Protein AF-A0A3D3TJT8-F1 (afdb_monomer)

pLDDT: mean 78.74, std 17.16, range [27.23, 95.69]

Mean predicted aligned error: 14.56 Å

Sequence (313 aa):
MRSRIELPELKCRKRLSIVIVLLVLSTTCLGVIEIDFFGVSTCQECLEAEMMIDSLRYEVKEAVLVNKFMLSEAKNQELKLKYAKVYGLSESEFDLYPMIFIGKDAFTPSNTTPDSLLESMINYSQEERDKKLEEIEALDEDVSQRITERYDQFSIFVVLGAGLIDGINPCAFVVLIFLVSYLYYVGRGRNEILIAGIFFAIGIFAAYLAMGTGLLGAVGYVESVSRVFQLVFYPAMAVFTGVLAILSVVDFYRMRYKNKKAILELSPGLKKKTHEIIRKNARAKTIWIASLVAGILVSFVEFMCTGQVYLPT

Structure (mmCIF, N/CA/C/O backbone):
data_AF-A0A3D3TJT8-F1
#
_entry.id   AF-A0A3D3TJT8-F1
#
loop_
_atom_site.group_PDB
_atom_site.id
_atom_site.type_symbol
_atom_site.label_atom_id
_atom_site.label_alt_id
_atom_site.label_comp_id
_atom_site.label_asym_id
_atom_site.label_entity_id
_atom_site.label_seq_id
_atom_site.pdbx_PDB_ins_code
_atom_site.Cartn_x
_atom_site.Cartn_y
_atom_site.Cartn_z
_atom_site.occupancy
_atom_site.B_iso_or_equiv
_atom_site.auth_seq_id
_atom_site.auth_comp_id
_atom_site.auth_asym_id
_atom_site.auth_atom_id
_atom_site.pdbx_PDB_model_num
ATOM 1 N N . MET A 1 1 ? -97.544 -7.155 13.558 1.00 40.88 1 MET A N 1
ATOM 2 C CA . MET A 1 1 ? -97.239 -8.212 14.550 1.00 40.88 1 MET A CA 1
ATOM 3 C C . MET A 1 1 ? -96.346 -7.574 15.603 1.00 40.88 1 MET A C 1
ATOM 5 O O . MET A 1 1 ? -95.200 -7.296 15.314 1.00 40.88 1 MET A O 1
ATOM 9 N N . ARG A 1 2 ? -96.881 -6.977 16.667 1.00 27.56 2 ARG A N 1
ATOM 10 C CA . ARG A 1 2 ? -97.478 -7.612 17.854 1.00 27.56 2 ARG A CA 1
ATOM 11 C C . ARG A 1 2 ? -96.502 -8.569 18.556 1.00 27.56 2 ARG A C 1
ATOM 13 O O . ARG A 1 2 ? -96.475 -9.753 18.255 1.00 27.56 2 ARG A O 1
ATOM 20 N N . SER A 1 3 ? -95.784 -7.966 19.508 1.00 28.50 3 SER A N 1
ATOM 21 C CA . SER A 1 3 ? -95.499 -8.437 20.872 1.00 28.50 3 SER A CA 1
ATOM 22 C C . SER A 1 3 ? -94.704 -9.728 21.064 1.00 28.50 3 SER A C 1
ATOM 24 O O . SER A 1 3 ? -95.198 -10.806 20.742 1.00 28.50 3 SER A O 1
ATOM 26 N N . ARG A 1 4 ? -93.594 -9.630 21.802 1.00 32.44 4 ARG A N 1
ATOM 27 C CA . ARG A 1 4 ? -93.449 -9.927 23.253 1.00 32.44 4 ARG A CA 1
ATOM 28 C C . ARG A 1 4 ? -91.945 -9.875 23.588 1.00 32.44 4 ARG A C 1
ATOM 30 O O . ARG A 1 4 ? -91.171 -10.230 22.712 1.00 32.44 4 ARG A O 1
ATOM 37 N N . ILE A 1 5 ? -91.402 -9.525 24.753 1.00 34.78 5 ILE A N 1
ATOM 38 C CA . ILE A 1 5 ? -91.790 -9.101 26.121 1.00 34.78 5 ILE A CA 1
ATOM 39 C C . ILE A 1 5 ? -90.399 -8.752 26.744 1.00 34.78 5 ILE A C 1
ATOM 41 O O . ILE A 1 5 ? -89.461 -9.507 26.504 1.00 34.78 5 ILE A O 1
ATOM 45 N N . GLU A 1 6 ? -90.092 -7.533 27.219 1.00 30.59 6 GLU A N 1
ATOM 46 C CA . GLU A 1 6 ? -90.269 -7.006 28.602 1.00 30.59 6 GLU A CA 1
ATOM 47 C C . GLU A 1 6 ? -89.666 -7.920 29.704 1.00 30.59 6 GLU A C 1
ATOM 49 O O . GLU A 1 6 ? -89.918 -9.112 29.686 1.00 30.59 6 GLU A O 1
ATOM 54 N N . LEU A 1 7 ? -88.869 -7.544 30.717 1.00 33.69 7 LEU A N 1
ATOM 55 C CA . LEU A 1 7 ? -88.638 -6.349 31.563 1.00 33.69 7 LEU A CA 1
ATOM 56 C C . LEU A 1 7 ? -87.440 -6.736 32.532 1.00 33.69 7 LEU A C 1
ATOM 58 O O . LEU A 1 7 ? -86.799 -7.754 32.278 1.00 33.69 7 LEU A O 1
ATOM 62 N N . PRO A 1 8 ? -87.142 -6.068 33.673 1.00 41.66 8 PRO A N 1
ATOM 63 C CA . PRO A 1 8 ? -86.210 -4.949 33.903 1.00 41.66 8 PRO A CA 1
ATOM 64 C C . PRO A 1 8 ? -85.106 -5.322 34.951 1.00 41.66 8 PRO A C 1
ATOM 66 O O . PRO A 1 8 ? -85.018 -6.458 35.395 1.00 41.66 8 PRO A O 1
ATOM 69 N N . GLU A 1 9 ? -84.133 -4.491 35.334 1.00 27.77 9 GLU A N 1
ATOM 70 C CA . GLU A 1 9 ? -84.247 -3.457 36.380 1.00 27.77 9 GLU A CA 1
ATOM 71 C C . GLU A 1 9 ? -82.938 -2.653 36.438 1.00 27.77 9 GLU A C 1
ATOM 73 O O . GLU A 1 9 ? -81.859 -3.181 36.720 1.00 27.77 9 GLU A O 1
ATOM 78 N N . LEU A 1 10 ? -83.057 -1.340 36.241 1.00 38.22 10 LEU A N 1
ATOM 79 C CA . LEU A 1 10 ? -82.108 -0.374 36.773 1.00 38.22 10 LEU A CA 1
ATOM 80 C C . LEU A 1 10 ? -82.193 -0.391 38.302 1.00 38.22 10 LEU A C 1
ATOM 82 O O . LEU A 1 10 ? -83.264 -0.162 38.860 1.00 38.22 10 LEU A O 1
ATOM 86 N N . LYS A 1 11 ? -81.048 -0.432 38.988 1.00 27.23 11 LYS A N 1
ATOM 87 C CA . LYS A 1 11 ? -80.949 0.224 40.296 1.00 27.23 11 LYS A CA 1
ATOM 88 C C . LYS A 1 11 ? -79.693 1.071 40.397 1.00 27.23 11 LYS A C 1
ATOM 90 O O . LYS A 1 11 ? -78.587 0.610 40.647 1.00 27.23 11 LYS A O 1
ATOM 95 N N . CYS A 1 12 ? -79.923 2.361 40.197 1.00 36.66 12 CYS A N 1
ATOM 96 C CA . CYS A 1 12 ? -79.030 3.454 40.521 1.00 36.66 12 CYS A CA 1
ATOM 97 C C . CYS A 1 12 ? -78.662 3.413 42.014 1.00 36.66 12 CYS A C 1
ATOM 99 O O . CYS A 1 12 ? -79.547 3.541 42.863 1.00 36.66 12 CYS A O 1
ATOM 101 N N . ARG A 1 13 ? -77.370 3.316 42.358 1.00 28.97 13 ARG A N 1
ATOM 102 C CA . ARG A 1 13 ? -76.867 3.933 43.594 1.00 28.97 13 ARG A CA 1
ATOM 103 C C . ARG A 1 13 ? -75.368 4.231 43.536 1.00 28.97 13 ARG A C 1
ATOM 105 O O . ARG A 1 13 ? -74.529 3.344 43.527 1.00 28.97 13 ARG A O 1
ATOM 112 N N . LYS A 1 14 ? -75.086 5.535 43.538 1.00 39.09 14 LYS A N 1
ATOM 113 C CA . LYS A 1 14 ? -73.833 6.219 43.890 1.00 39.09 14 LYS A CA 1
ATOM 114 C C . LYS A 1 14 ? -72.894 5.397 44.789 1.00 39.09 14 LYS A C 1
ATOM 116 O O . LYS A 1 14 ? -73.262 5.135 45.933 1.00 39.09 14 LYS A O 1
ATOM 121 N N . ARG A 1 15 ? -71.652 5.183 44.339 1.00 31.58 15 ARG A N 1
ATOM 122 C CA . ARG A 1 15 ? -70.399 5.636 44.988 1.00 31.58 15 ARG A CA 1
ATOM 123 C C . ARG A 1 15 ? -69.183 4.967 44.331 1.00 31.58 15 ARG A C 1
ATOM 125 O O . ARG A 1 15 ? -69.014 3.764 44.424 1.00 31.58 15 ARG A O 1
ATOM 132 N N . LEU A 1 16 ? -68.359 5.796 43.691 1.00 45.53 16 LEU A N 1
ATOM 133 C CA . LEU A 1 16 ? -66.911 5.881 43.899 1.00 45.53 16 LEU A CA 1
ATOM 134 C C . LEU A 1 16 ? -66.208 4.570 44.318 1.00 45.53 16 LEU A C 1
ATOM 136 O O . LEU A 1 16 ? -66.216 4.255 45.504 1.00 45.53 16 LEU A O 1
ATOM 140 N N . SER A 1 17 ? -65.559 3.871 43.379 1.00 31.67 17 SER A N 1
ATOM 141 C CA . SER A 1 17 ? -64.288 3.148 43.594 1.00 31.67 17 SER A CA 1
ATOM 142 C C . SER A 1 17 ? -63.775 2.539 42.282 1.00 31.67 17 SER A C 1
ATOM 144 O O . SER A 1 17 ? -64.342 1.586 41.767 1.00 31.67 17 SER A O 1
ATOM 146 N N . ILE A 1 18 ? -62.720 3.157 41.747 1.00 47.47 18 ILE A N 1
ATOM 147 C CA . ILE A 1 18 ? -61.494 2.516 41.247 1.00 47.47 18 ILE A CA 1
ATOM 148 C C . ILE A 1 18 ? -61.694 1.171 40.526 1.00 47.47 18 ILE A C 1
ATOM 150 O O . ILE A 1 18 ? -61.661 0.121 41.155 1.00 47.47 18 ILE A O 1
ATOM 154 N N . VAL A 1 19 ? -61.747 1.204 39.194 1.00 36.66 19 VAL A N 1
ATOM 155 C CA . VAL A 1 19 ? -61.140 0.152 38.363 1.00 36.66 19 VAL A CA 1
ATOM 156 C C . VAL A 1 19 ? -60.436 0.852 37.206 1.00 36.66 19 VAL A C 1
ATOM 158 O O . VAL A 1 19 ? -61.005 1.107 36.148 1.00 36.66 19 VAL A O 1
ATOM 161 N N . ILE A 1 20 ? -59.185 1.233 37.463 1.00 44.00 20 ILE A N 1
ATOM 162 C CA . ILE A 1 20 ? -58.195 1.500 36.424 1.00 44.00 20 ILE A CA 1
ATOM 163 C C . ILE A 1 20 ? -58.025 0.172 35.689 1.00 44.00 20 ILE A C 1
ATOM 165 O O . ILE A 1 20 ? -57.507 -0.792 36.250 1.00 44.00 20 ILE A O 1
ATOM 169 N N . VAL A 1 21 ? -58.515 0.105 34.454 1.00 43.47 21 VAL A N 1
ATOM 170 C CA . VAL A 1 21 ? -58.166 -0.966 33.523 1.00 43.47 21 VAL A CA 1
ATOM 171 C C . VAL A 1 21 ? -56.693 -0.756 33.184 1.00 43.47 21 VAL A C 1
ATOM 173 O O . VAL A 1 21 ? -56.345 0.014 32.292 1.00 43.47 21 VAL A O 1
ATOM 176 N N . LEU A 1 22 ? -55.828 -1.394 33.973 1.00 40.41 22 LEU A N 1
ATOM 177 C CA . LEU A 1 22 ? -54.431 -1.647 33.649 1.00 40.41 22 LEU A CA 1
ATOM 178 C C . LEU A 1 22 ? -54.432 -2.576 32.431 1.00 40.41 22 LEU A C 1
ATOM 180 O O . LEU A 1 22 ? -54.411 -3.800 32.538 1.00 40.41 22 LEU A O 1
ATOM 184 N N . LEU A 1 23 ? -54.531 -1.966 31.254 1.00 41.16 23 LEU A N 1
ATOM 185 C CA . LEU A 1 23 ? -54.152 -2.581 29.995 1.00 41.16 23 LEU A CA 1
ATOM 186 C C . LEU A 1 23 ? -52.632 -2.734 30.060 1.00 41.16 23 LEU A C 1
ATOM 188 O O . LEU A 1 23 ? -51.875 -1.839 29.694 1.00 41.16 23 LEU A O 1
ATOM 192 N N . VAL A 1 24 ? -52.200 -3.857 30.633 1.00 40.12 24 VAL A N 1
ATOM 193 C CA . VAL A 1 24 ? -50.832 -4.351 30.530 1.00 40.12 24 VAL A CA 1
ATOM 194 C C . VAL A 1 24 ? -50.605 -4.625 29.046 1.00 40.12 24 VAL A C 1
ATOM 196 O O . VAL A 1 24 ? -50.897 -5.711 28.548 1.00 40.12 24 VAL A O 1
ATOM 199 N N . LEU A 1 25 ? -50.123 -3.611 28.322 1.00 38.53 25 LEU A N 1
ATOM 200 C CA . LEU A 1 25 ? -49.316 -3.846 27.138 1.00 38.53 25 LEU A CA 1
ATOM 201 C C . LEU A 1 25 ? -48.083 -4.595 27.633 1.00 38.53 25 LEU A C 1
ATOM 203 O O . LEU A 1 25 ? -47.114 -4.011 28.105 1.00 38.53 25 LEU A O 1
ATOM 207 N N . SER A 1 26 ? -48.153 -5.916 27.554 1.00 36.88 26 SER A N 1
ATOM 208 C CA . SER A 1 26 ? -46.968 -6.743 27.424 1.00 36.88 26 SER A CA 1
ATOM 209 C C . SER A 1 26 ? -46.403 -6.451 26.036 1.00 36.88 26 SER A C 1
ATOM 211 O O . SER A 1 26 ? -46.625 -7.182 25.077 1.00 36.88 26 SER A O 1
ATOM 213 N N . THR A 1 27 ? -45.704 -5.324 25.906 1.00 40.94 27 THR A N 1
ATOM 214 C CA . THR A 1 27 ? -44.644 -5.205 24.915 1.00 40.94 27 THR A CA 1
ATOM 215 C C . THR A 1 27 ? -43.669 -6.320 25.249 1.00 40.94 27 THR A C 1
ATOM 217 O O . THR A 1 27 ? -42.889 -6.220 26.193 1.00 40.94 27 THR A O 1
ATOM 220 N N . THR A 1 28 ? -43.759 -7.430 24.522 1.00 41.50 28 THR A N 1
ATOM 221 C CA . THR A 1 28 ? -42.632 -8.341 24.379 1.00 41.50 28 THR A CA 1
ATOM 222 C C . THR A 1 28 ? -41.492 -7.483 23.852 1.00 41.50 28 THR A C 1
ATOM 224 O O . THR A 1 28 ? -41.503 -7.088 22.686 1.00 41.50 28 THR A O 1
ATOM 227 N N . CYS A 1 29 ? -40.579 -7.097 24.741 1.00 42.53 29 CYS A N 1
ATOM 228 C CA . CYS A 1 29 ? -39.311 -6.511 24.358 1.00 42.53 29 CYS A CA 1
ATOM 229 C C . CYS A 1 29 ? -38.613 -7.614 23.559 1.00 42.53 29 CYS A C 1
ATOM 231 O O . CYS A 1 29 ? -38.131 -8.577 24.152 1.00 42.53 29 CYS A O 1
ATOM 233 N N . LEU A 1 30 ? -38.679 -7.571 22.224 1.00 56.28 30 LEU A N 1
ATOM 234 C CA . LEU A 1 30 ? -37.731 -8.356 21.446 1.00 56.28 30 LEU A CA 1
ATOM 235 C C . LEU A 1 30 ? -36.366 -7.805 21.847 1.00 56.28 30 LEU A C 1
ATOM 237 O O . LEU A 1 30 ? -36.109 -6.620 21.633 1.00 56.28 30 LEU A O 1
ATOM 241 N N . GLY A 1 31 ? -35.542 -8.641 22.478 1.00 71.50 31 GLY A N 1
ATOM 242 C CA . GLY A 1 31 ? -34.142 -8.307 22.687 1.00 71.50 31 GLY A CA 1
ATOM 243 C C . GLY A 1 31 ? -33.528 -7.932 21.341 1.00 71.50 31 GLY A C 1
ATOM 244 O O . GLY A 1 31 ? -33.841 -8.548 20.316 1.00 71.50 31 GLY A O 1
ATOM 245 N N . VAL A 1 32 ? -32.719 -6.878 21.336 1.00 87.69 32 VAL A N 1
ATOM 246 C CA . VAL A 1 32 ? -31.889 -6.515 20.190 1.00 87.69 32 VAL A CA 1
ATOM 247 C C . VAL A 1 32 ? -30.460 -6.851 20.578 1.00 87.69 32 VAL A C 1
ATOM 249 O O . VAL A 1 32 ? -29.992 -6.404 21.619 1.00 87.69 32 VAL A O 1
ATOM 252 N N . ILE A 1 33 ? -29.794 -7.663 19.767 1.00 90.81 33 ILE A N 1
ATOM 253 C CA . ILE A 1 33 ? -28.376 -7.977 19.918 1.00 90.81 33 ILE A CA 1
ATOM 254 C C . ILE A 1 33 ? -27.611 -6.921 19.136 1.00 90.81 33 ILE A C 1
ATOM 256 O O . ILE A 1 33 ? -27.706 -6.872 17.907 1.00 90.81 33 ILE A O 1
ATOM 260 N N . GLU A 1 34 ? -26.879 -6.068 19.843 1.00 93.25 34 GLU A N 1
ATOM 261 C CA . GLU A 1 34 ? -26.007 -5.074 19.229 1.00 93.25 34 GLU A CA 1
ATOM 262 C C . GLU A 1 34 ? -24.589 -5.626 19.095 1.00 93.25 34 GLU A C 1
ATOM 264 O O . GLU A 1 34 ? -23.984 -6.083 20.066 1.00 93.25 34 GLU A O 1
ATOM 269 N N . ILE A 1 35 ? -24.067 -5.571 17.874 1.00 94.00 35 ILE A N 1
ATOM 270 C CA . ILE A 1 35 ? -22.720 -6.007 17.521 1.00 94.00 35 ILE A CA 1
ATOM 271 C C . ILE A 1 35 ? -21.945 -4.788 17.045 1.00 94.00 35 ILE A C 1
ATOM 273 O O . ILE A 1 35 ? -22.310 -4.185 16.034 1.00 94.00 35 ILE A O 1
ATOM 277 N N . ASP A 1 36 ? -20.858 -4.453 17.731 1.00 94.94 36 ASP A N 1
ATOM 278 C CA . ASP A 1 36 ? -19.958 -3.383 17.307 1.00 94.94 36 ASP A CA 1
ATOM 279 C C . ASP A 1 36 ? -18.813 -3.997 16.486 1.00 94.94 36 ASP A C 1
ATOM 281 O O . ASP A 1 36 ? -18.014 -4.791 16.985 1.00 94.94 36 ASP A O 1
ATOM 285 N N . PHE A 1 37 ? -18.763 -3.664 15.196 1.00 94.12 37 PHE A N 1
ATOM 286 C CA . PHE A 1 37 ? -17.828 -4.218 14.219 1.00 94.12 37 PHE A CA 1
ATOM 287 C C . PHE A 1 37 ? -16.830 -3.150 13.775 1.00 94.12 37 PHE A C 1
ATOM 289 O O . PHE A 1 37 ? -17.217 -2.137 13.193 1.00 94.12 37 PHE A O 1
ATOM 296 N N . PHE A 1 38 ? -15.541 -3.400 13.985 1.00 93.31 38 PHE A N 1
ATOM 297 C CA . PHE A 1 38 ? -14.452 -2.550 13.512 1.00 93.31 38 PHE A CA 1
ATOM 298 C C . PHE A 1 38 ? -13.702 -3.250 12.390 1.00 93.31 38 PHE A C 1
ATOM 300 O O . PHE A 1 38 ? -13.158 -4.337 12.580 1.00 93.31 38 PHE A O 1
ATOM 307 N N . GLY A 1 39 ? -13.612 -2.608 11.230 1.00 87.50 39 GLY A N 1
ATOM 308 C CA . GLY A 1 39 ? -12.927 -3.191 10.084 1.00 87.50 39 GLY A CA 1
ATOM 309 C C . GLY A 1 39 ? -12.593 -2.177 9.003 1.00 87.50 39 GLY A C 1
ATOM 310 O O . GLY A 1 39 ? -12.831 -0.975 9.139 1.00 87.50 39 GLY A O 1
ATOM 311 N N . VAL A 1 40 ? -12.025 -2.688 7.915 1.00 83.00 40 VAL A N 1
ATOM 312 C CA . VAL A 1 40 ? -11.804 -1.944 6.674 1.00 83.00 40 VAL A CA 1
ATOM 313 C C . VAL A 1 40 ? -12.521 -2.654 5.534 1.00 83.00 40 VAL A C 1
ATOM 315 O O . VAL A 1 40 ? -12.590 -3.880 5.480 1.00 83.00 40 VAL A O 1
ATOM 318 N N . SER A 1 41 ? -13.051 -1.885 4.592 1.00 71.12 41 SER A N 1
ATOM 319 C CA . SER A 1 41 ? -13.837 -2.391 3.459 1.00 71.12 41 SER A CA 1
ATOM 320 C C . SER A 1 41 ? -13.039 -3.246 2.461 1.00 71.12 41 SER A C 1
ATOM 322 O O . SER A 1 41 ? -13.629 -3.880 1.582 1.00 71.12 41 SER A O 1
ATOM 324 N N . THR A 1 42 ? -11.711 -3.266 2.588 1.00 67.25 42 THR A N 1
ATOM 325 C CA . THR A 1 42 ? -10.758 -3.945 1.695 1.00 67.25 42 THR A CA 1
ATOM 326 C C . THR A 1 42 ? -10.261 -5.286 2.223 1.00 67.25 42 THR A C 1
ATOM 328 O O . THR A 1 42 ? -9.505 -5.959 1.526 1.00 67.25 42 THR A O 1
ATOM 331 N N . CYS A 1 43 ? -10.694 -5.660 3.423 1.00 78.06 43 CYS A N 1
ATOM 332 C CA . CYS A 1 43 ? -10.173 -6.786 4.179 1.00 78.06 43 CYS A CA 1
ATOM 333 C C . CYS A 1 43 ? -10.991 -8.044 3.927 1.00 78.06 43 CYS A C 1
ATOM 335 O O . CYS A 1 43 ? -12.211 -8.067 4.109 1.00 78.06 43 CYS A O 1
ATOM 337 N N . GLN A 1 44 ? -10.304 -9.095 3.467 1.00 79.56 44 GLN A N 1
ATOM 338 C CA . GLN A 1 44 ? -10.934 -10.378 3.164 1.00 79.56 44 GLN A CA 1
ATOM 339 C C . GLN A 1 44 ? -11.512 -11.005 4.435 1.00 79.56 44 GLN A C 1
ATOM 341 O O . GLN A 1 44 ? -12.670 -11.410 4.440 1.00 79.56 44 GLN A O 1
ATOM 346 N N . GLU A 1 45 ? -10.747 -10.999 5.526 1.00 83.94 45 GLU A N 1
ATOM 347 C CA . GLU A 1 45 ? -11.174 -11.509 6.835 1.00 83.94 45 GLU A CA 1
ATOM 348 C C . GLU A 1 45 ? -12.396 -10.736 7.365 1.00 83.94 45 GLU A C 1
ATOM 350 O O . GLU A 1 45 ? -13.303 -11.305 7.967 1.00 83.94 45 GLU A O 1
ATOM 355 N N . CYS A 1 46 ? -12.480 -9.439 7.058 1.00 85.75 46 CYS A N 1
ATOM 356 C CA . CYS A 1 46 ? -13.595 -8.567 7.407 1.00 85.75 46 CYS A CA 1
ATOM 357 C C . CYS A 1 46 ? -14.849 -8.939 6.616 1.00 85.75 46 CYS A C 1
ATOM 359 O O . CYS A 1 46 ? -15.932 -9.023 7.189 1.00 85.75 46 CYS A O 1
ATOM 361 N N . LEU A 1 47 ? -14.706 -9.219 5.318 1.00 85.94 47 LEU A N 1
ATOM 362 C CA . LEU A 1 47 ? -15.805 -9.705 4.488 1.00 85.94 47 LEU A CA 1
ATOM 363 C C . LEU A 1 47 ? -16.301 -11.082 4.956 1.00 85.94 47 LEU A C 1
ATOM 365 O O . LEU A 1 47 ? -17.507 -11.306 5.023 1.00 85.94 47 LEU A O 1
ATOM 369 N N . GLU A 1 48 ? -15.389 -11.994 5.292 1.00 87.81 48 GLU A N 1
ATOM 370 C CA . GLU A 1 48 ? -15.721 -13.326 5.811 1.00 87.81 48 GLU A CA 1
ATOM 371 C C . GLU A 1 48 ? -16.475 -13.245 7.143 1.00 87.81 48 GLU A C 1
ATOM 373 O O . GLU A 1 48 ? -17.518 -13.884 7.295 1.00 87.81 48 GLU A O 1
ATOM 378 N N . ALA A 1 49 ? -16.019 -12.398 8.067 1.00 89.31 49 ALA A N 1
ATOM 379 C CA . ALA A 1 49 ? -16.704 -12.145 9.330 1.00 89.31 49 ALA A CA 1
ATOM 380 C C . ALA A 1 49 ? -18.095 -11.522 9.138 1.00 89.31 49 ALA A C 1
ATOM 382 O O . ALA A 1 49 ? -19.048 -11.931 9.798 1.00 89.31 49 ALA A O 1
ATOM 383 N N . GLU A 1 50 ? -18.250 -10.569 8.215 1.00 90.06 50 GLU A N 1
ATOM 384 C CA . GLU A 1 50 ? -19.560 -9.988 7.905 1.00 90.06 50 GLU A CA 1
ATOM 385 C C . GLU A 1 50 ? -20.544 -11.036 7.368 1.00 90.06 50 GLU A C 1
ATOM 387 O O . GLU A 1 50 ? -21.698 -11.069 7.797 1.00 90.06 50 GLU A O 1
ATOM 392 N N . MET A 1 51 ? -20.094 -11.906 6.457 1.00 87.94 51 MET A N 1
ATOM 393 C CA . MET A 1 51 ? -20.915 -13.008 5.943 1.00 87.94 51 MET A CA 1
ATOM 394 C C . MET A 1 51 ? -21.278 -14.004 7.049 1.00 87.94 51 MET A C 1
ATOM 396 O O . MET A 1 51 ? -22.405 -14.499 7.084 1.00 87.94 51 MET A O 1
ATOM 400 N N . MET A 1 52 ? -20.341 -14.282 7.958 1.00 89.69 52 MET A N 1
ATOM 401 C CA . MET A 1 52 ? -20.569 -15.153 9.108 1.00 89.69 52 MET A CA 1
ATOM 402 C C . MET A 1 52 ? -21.645 -14.578 10.029 1.00 89.69 52 MET A C 1
ATOM 404 O O . MET A 1 52 ? -22.609 -15.277 10.334 1.00 89.69 52 MET A O 1
ATOM 408 N N . ILE A 1 53 ? -21.537 -13.296 10.401 1.00 90.88 53 ILE A N 1
ATOM 409 C CA . ILE A 1 53 ? -22.559 -12.611 11.200 1.00 90.88 53 ILE A CA 1
ATOM 410 C C . ILE A 1 53 ? -23.905 -12.688 10.479 1.00 90.88 53 ILE A C 1
ATOM 412 O O . ILE A 1 53 ? -24.875 -13.118 11.092 1.00 90.88 53 ILE A O 1
ATOM 416 N N . ASP A 1 54 ? -23.978 -12.341 9.188 1.00 90.75 54 ASP A N 1
ATOM 417 C CA . ASP A 1 54 ? -25.249 -12.323 8.452 1.00 90.75 54 ASP A CA 1
ATOM 418 C C . ASP A 1 54 ? -25.919 -13.703 8.367 1.00 90.75 54 ASP A C 1
ATOM 420 O O . ASP A 1 54 ? -27.141 -13.798 8.472 1.00 90.75 54 ASP A O 1
ATOM 424 N N . SER A 1 55 ? -25.132 -14.780 8.269 1.00 90.19 55 SER A N 1
ATOM 425 C CA . SER A 1 55 ? -25.641 -16.154 8.340 1.00 90.19 55 SER A CA 1
ATOM 426 C C . SER A 1 55 ? -26.210 -16.491 9.722 1.00 90.19 55 SER A C 1
ATOM 428 O O . SER A 1 55 ? -27.300 -17.054 9.818 1.00 90.19 55 SER A O 1
ATOM 430 N N . LEU A 1 56 ? -25.506 -16.127 10.799 1.00 89.88 56 LEU A N 1
ATOM 431 C CA . LEU A 1 56 ? -25.915 -16.436 12.175 1.00 89.88 56 LEU A CA 1
ATOM 432 C C . LEU A 1 56 ? -27.162 -15.658 12.617 1.00 89.88 56 LEU A C 1
ATOM 434 O O . LEU A 1 56 ? -27.890 -16.111 13.497 1.00 89.88 56 LEU A O 1
ATOM 438 N N . ARG A 1 57 ? -27.486 -14.531 11.966 1.00 88.31 57 ARG A N 1
ATOM 439 C CA . ARG A 1 57 ? -28.721 -13.763 12.234 1.00 88.31 57 ARG A CA 1
ATOM 440 C C . ARG A 1 57 ? -29.996 -14.591 12.094 1.00 88.31 57 ARG A C 1
ATOM 442 O O . ARG A 1 57 ? -30.994 -14.248 12.716 1.00 88.31 57 ARG A O 1
ATOM 449 N N . TYR A 1 58 ? -29.983 -15.647 11.280 1.00 87.06 58 TYR A N 1
ATOM 450 C CA . TYR A 1 58 ? -31.141 -16.524 11.083 1.00 87.06 58 TYR A CA 1
ATOM 451 C C . TYR A 1 58 ? -31.270 -17.617 12.154 1.00 87.06 58 TYR A C 1
ATOM 453 O O . TYR A 1 58 ? -32.320 -18.253 12.243 1.00 87.06 58 TYR A O 1
ATOM 461 N N . GLU A 1 59 ? -30.228 -17.843 12.956 1.00 86.62 59 GLU A N 1
ATOM 462 C CA . GLU A 1 59 ? -30.210 -18.860 14.015 1.00 86.62 59 GLU A CA 1
ATOM 463 C C . GLU A 1 59 ? -30.662 -18.308 15.374 1.00 86.62 59 GLU A C 1
ATOM 465 O O . GLU A 1 59 ? -31.041 -19.070 16.266 1.00 86.62 59 GLU A O 1
ATOM 470 N N . VAL A 1 60 ? -30.686 -16.981 15.515 1.00 87.06 60 VAL A N 1
ATOM 471 C CA . VAL A 1 60 ? -31.063 -16.278 16.744 1.00 87.06 60 VAL A CA 1
ATOM 472 C C . VAL A 1 60 ? -32.482 -15.709 16.618 1.00 87.06 60 VAL A C 1
ATOM 474 O O . VAL A 1 60 ? -32.936 -15.367 15.526 1.00 87.06 60 VAL A O 1
ATOM 477 N N . LYS A 1 61 ? -33.239 -15.665 17.723 1.00 82.31 61 LYS A N 1
ATOM 478 C CA . LYS A 1 61 ? -34.653 -15.230 17.710 1.00 82.31 61 LYS A CA 1
ATOM 479 C C . LYS A 1 61 ? -34.793 -13.712 17.812 1.00 82.31 61 LYS A C 1
ATOM 481 O O . LYS A 1 61 ? -35.796 -13.145 17.377 1.00 82.31 61 LYS A O 1
ATOM 486 N N . GLU A 1 62 ? -33.810 -13.088 18.437 1.00 87.12 62 GLU A N 1
ATOM 487 C CA . GLU A 1 62 ? -33.646 -11.666 18.670 1.00 87.12 62 GLU A CA 1
ATOM 488 C C . GLU A 1 62 ? -33.229 -10.931 17.388 1.00 87.12 62 GLU A C 1
ATOM 490 O O . GLU A 1 62 ? -32.606 -11.492 16.486 1.00 87.12 62 GLU A O 1
ATOM 495 N N . ALA A 1 63 ? -33.559 -9.642 17.298 1.00 87.31 63 ALA A N 1
ATOM 496 C CA . ALA A 1 63 ? -33.117 -8.831 16.169 1.00 87.31 63 ALA A CA 1
ATOM 497 C C . ALA A 1 63 ? -31.628 -8.494 16.325 1.00 87.31 63 ALA A C 1
ATOM 499 O O . ALA A 1 63 ? -31.217 -8.009 17.371 1.00 87.31 63 ALA A O 1
ATOM 500 N N . VAL A 1 64 ? -30.826 -8.697 15.282 1.00 90.44 64 VAL A N 1
ATOM 501 C CA . VAL A 1 64 ? -29.389 -8.377 15.306 1.00 90.44 64 VAL A CA 1
ATOM 502 C C . VAL A 1 64 ? -29.133 -7.053 14.590 1.00 90.44 64 VAL A C 1
ATOM 504 O O . VAL A 1 64 ? -29.451 -6.919 13.398 1.00 90.44 64 VAL A O 1
ATOM 507 N N . LEU A 1 65 ? -28.539 -6.100 15.309 1.00 91.31 65 LEU A N 1
ATOM 508 C CA . LEU A 1 65 ? -28.085 -4.802 14.817 1.00 91.31 65 LEU A CA 1
ATOM 509 C C . LEU A 1 65 ? -26.554 -4.780 14.777 1.00 91.31 65 LEU A C 1
ATOM 511 O O . LEU A 1 65 ? -25.905 -4.965 15.799 1.00 91.31 65 LEU A O 1
ATOM 515 N N . VAL A 1 66 ? -25.976 -4.532 13.601 1.00 92.50 66 VAL A N 1
ATOM 516 C CA . VAL A 1 66 ? -24.518 -4.452 13.428 1.00 92.50 66 VAL A CA 1
ATOM 517 C C . VAL A 1 66 ? -24.111 -2.995 13.222 1.00 92.50 66 VAL A C 1
ATOM 519 O O . VAL A 1 66 ? -24.385 -2.415 12.168 1.00 92.50 66 VAL A O 1
ATOM 522 N N . ASN A 1 67 ? -23.443 -2.416 14.215 1.00 92.69 67 ASN A N 1
ATOM 523 C CA . ASN A 1 67 ? -22.842 -1.089 14.153 1.00 92.69 67 ASN A CA 1
ATOM 524 C C . ASN A 1 67 ? -21.459 -1.208 13.510 1.00 92.69 67 ASN A C 1
ATOM 526 O O . ASN A 1 67 ? -20.530 -1.748 14.106 1.00 92.69 67 ASN A O 1
ATOM 530 N N . LYS A 1 68 ? -21.315 -0.727 12.272 1.00 91.50 68 LYS A N 1
ATOM 531 C CA . LYS A 1 68 ? -20.049 -0.808 11.535 1.00 91.50 68 LYS A CA 1
ATOM 532 C C . LYS A 1 68 ? -19.240 0.475 11.692 1.00 91.50 68 LYS A C 1
ATOM 534 O O . LYS A 1 68 ? -19.650 1.531 11.215 1.00 91.50 68 LYS A O 1
ATOM 539 N N . PHE A 1 69 ? -18.063 0.355 12.289 1.00 90.38 69 PHE A N 1
ATOM 540 C CA . PHE A 1 69 ? -17.086 1.421 12.459 1.00 90.38 69 PHE A CA 1
ATOM 541 C C . PHE A 1 69 ? -15.923 1.208 11.488 1.00 90.38 69 PHE A C 1
ATOM 543 O O . PHE A 1 69 ? -15.055 0.356 11.695 1.00 90.38 69 PHE A O 1
ATOM 550 N N . MET A 1 70 ? -15.899 1.989 10.407 1.00 86.50 70 MET A N 1
ATOM 551 C CA . MET A 1 70 ? -14.840 1.886 9.404 1.00 86.50 70 MET A CA 1
ATOM 552 C C . MET A 1 70 ? -13.564 2.563 9.901 1.00 86.50 70 MET A C 1
ATOM 554 O O . MET A 1 70 ? -13.559 3.753 10.222 1.00 86.50 70 MET A O 1
ATOM 558 N N . LEU A 1 71 ? -12.460 1.815 9.936 1.00 84.06 71 LEU A N 1
ATOM 559 C CA . LEU A 1 71 ? -11.151 2.305 10.395 1.00 84.06 71 LEU A CA 1
ATOM 560 C C . LEU A 1 71 ? -10.468 3.254 9.400 1.00 84.06 71 LEU A C 1
ATOM 562 O O . LEU A 1 71 ? -9.385 3.771 9.674 1.00 84.06 71 LEU A O 1
ATOM 566 N N . SER A 1 72 ? -11.111 3.516 8.263 1.00 74.81 72 SER A N 1
ATOM 567 C CA . SER A 1 72 ? -10.787 4.613 7.354 1.00 74.81 72 SER A CA 1
ATOM 568 C C . SER A 1 72 ? -10.977 5.991 8.011 1.00 74.81 72 SER A C 1
ATOM 570 O O . SER A 1 72 ? -10.341 6.960 7.599 1.00 74.81 72 SER A O 1
ATOM 572 N N . GLU A 1 73 ? -11.791 6.087 9.068 1.00 76.25 73 GLU A N 1
ATOM 573 C CA . GLU A 1 73 ? -11.996 7.309 9.844 1.00 76.25 73 GLU A CA 1
ATOM 574 C C . GLU A 1 73 ? -11.108 7.348 11.098 1.00 76.25 73 GLU A C 1
ATOM 576 O O . GLU A 1 73 ? -11.150 6.447 11.938 1.00 76.25 73 GLU A O 1
ATOM 581 N N . ALA A 1 74 ? -10.357 8.440 11.287 1.00 74.81 74 ALA A N 1
ATOM 582 C CA . ALA A 1 74 ? -9.450 8.604 12.431 1.00 74.81 74 ALA A CA 1
ATOM 583 C C . ALA A 1 74 ? -10.161 8.473 13.795 1.00 74.81 74 ALA A C 1
ATOM 585 O O . ALA A 1 74 ? -9.619 7.876 14.723 1.00 74.81 74 ALA A O 1
ATOM 586 N N . LYS A 1 75 ? -11.405 8.961 13.902 1.00 81.62 75 LYS A N 1
ATOM 587 C CA . LYS A 1 75 ? -12.221 8.841 15.122 1.00 81.62 75 LYS A CA 1
ATOM 588 C C . LYS A 1 75 ? -12.513 7.377 15.478 1.00 81.62 75 LYS A C 1
ATOM 590 O O . LYS A 1 75 ? -12.482 7.007 16.648 1.00 81.62 75 LYS A O 1
ATOM 595 N N . ASN A 1 76 ? -12.752 6.536 14.472 1.00 86.25 76 ASN A N 1
ATOM 596 C CA . ASN A 1 76 ? -13.034 5.116 14.675 1.00 86.25 76 ASN A CA 1
ATOM 597 C C . ASN A 1 76 ? -11.769 4.338 15.058 1.00 86.25 76 ASN A C 1
ATOM 599 O O . ASN A 1 76 ? -11.859 3.361 15.796 1.00 86.25 76 ASN A O 1
ATOM 603 N N . GLN A 1 77 ? -10.586 4.784 14.618 1.00 82.94 77 GLN A N 1
ATOM 604 C CA . GLN A 1 77 ? -9.312 4.208 15.064 1.00 82.94 77 GLN A CA 1
ATOM 605 C C . GLN A 1 77 ? -9.078 4.445 16.559 1.00 82.94 77 GLN A C 1
ATOM 607 O O . GLN A 1 77 ? -8.691 3.521 17.273 1.00 82.94 77 GLN A O 1
ATOM 612 N N . GLU A 1 78 ? -9.352 5.659 17.042 1.00 84.38 78 GLU A N 1
ATOM 613 C CA . GLU A 1 78 ? -9.286 5.975 18.470 1.00 84.38 78 GLU A CA 1
ATOM 614 C C . GLU A 1 78 ? -10.309 5.156 19.269 1.00 84.38 78 GLU A C 1
ATOM 616 O O . GLU A 1 78 ? -9.965 4.546 20.283 1.00 84.38 78 GLU A O 1
ATOM 621 N N . LEU A 1 79 ? -11.550 5.082 18.777 1.00 88.69 79 LEU A N 1
ATOM 622 C CA . LEU A 1 79 ? -12.610 4.299 19.407 1.00 88.69 79 LEU A CA 1
ATOM 623 C C . LEU A 1 79 ? -12.233 2.814 19.510 1.00 88.69 79 LEU A C 1
ATOM 625 O O . LEU A 1 79 ? -12.363 2.227 20.581 1.00 88.69 79 LEU A O 1
ATOM 629 N N . LYS A 1 80 ? -11.672 2.226 18.445 1.00 90.25 80 LYS A N 1
ATOM 630 C CA . LYS A 1 80 ? -11.180 0.839 18.441 1.00 90.25 80 LYS A CA 1
ATOM 631 C C . LYS A 1 80 ? -10.167 0.592 19.560 1.00 90.25 80 LYS A C 1
ATOM 633 O O . LYS A 1 80 ? -10.236 -0.427 20.241 1.00 90.25 80 LYS A O 1
ATOM 638 N N . LEU A 1 81 ? -9.226 1.518 19.766 1.00 87.94 81 LEU A N 1
ATOM 639 C CA . LEU A 1 81 ? -8.220 1.392 20.825 1.00 87.94 81 LEU A CA 1
ATOM 640 C C . LEU A 1 81 ? -8.852 1.428 22.223 1.00 87.94 81 LEU A C 1
ATOM 642 O O . LEU A 1 81 ? -8.407 0.690 23.103 1.00 87.94 81 LEU A O 1
ATOM 646 N N . LYS A 1 82 ? -9.894 2.246 22.428 1.00 89.31 82 LYS A N 1
ATOM 647 C CA . LYS A 1 82 ? -10.653 2.268 23.690 1.00 89.31 82 LYS A CA 1
ATOM 648 C C . LYS A 1 82 ? -11.349 0.929 23.934 1.00 89.31 82 LYS A C 1
ATOM 650 O O . LYS A 1 82 ? -11.166 0.349 25.002 1.00 89.31 82 LYS A O 1
ATOM 655 N N . TYR A 1 83 ? -12.049 0.398 22.930 1.00 92.06 83 TYR A N 1
ATOM 656 C CA . TYR A 1 83 ? -12.666 -0.931 22.998 1.00 92.06 83 TYR A CA 1
ATOM 657 C C . TYR A 1 83 ? -11.631 -2.014 23.327 1.00 92.06 83 TYR A C 1
ATOM 659 O O . TYR A 1 83 ? -11.785 -2.741 24.305 1.00 92.06 83 TYR A O 1
ATOM 667 N N . ALA A 1 84 ? -10.526 -2.082 22.583 1.00 90.50 84 ALA A N 1
ATOM 668 C CA . ALA A 1 84 ? -9.503 -3.105 22.792 1.00 90.50 84 ALA A CA 1
ATOM 669 C C . ALA A 1 84 ? -8.933 -3.098 24.225 1.00 90.50 84 ALA A C 1
ATOM 671 O O . ALA A 1 84 ? -8.752 -4.161 24.819 1.00 90.50 84 ALA A O 1
ATOM 672 N N . LYS A 1 85 ? -8.722 -1.911 24.817 1.00 88.56 85 LYS A N 1
ATOM 673 C CA . LYS A 1 85 ? -8.304 -1.775 26.223 1.00 88.56 85 LYS A CA 1
ATOM 674 C C . LYS A 1 85 ? -9.372 -2.269 27.204 1.00 88.56 85 LYS A C 1
ATOM 676 O O . LYS A 1 85 ? -9.054 -3.036 28.108 1.00 88.56 85 LYS A O 1
ATOM 681 N N . VAL A 1 86 ? -10.622 -1.834 27.043 1.00 91.31 86 VAL A N 1
ATOM 682 C CA . VAL A 1 86 ? -11.725 -2.145 27.975 1.00 91.31 86 VAL A CA 1
ATOM 683 C C . VAL A 1 86 ? -12.091 -3.628 27.975 1.00 91.31 86 VAL A C 1
ATOM 685 O O . VAL A 1 86 ? -12.459 -4.189 29.012 1.00 91.31 86 VAL A O 1
ATOM 688 N N . TYR A 1 87 ? -11.957 -4.281 26.824 1.00 91.44 87 TYR A N 1
ATOM 689 C CA . TYR A 1 87 ? -12.159 -5.720 26.681 1.00 91.44 87 TYR A CA 1
ATOM 690 C C . TYR A 1 87 ? -10.896 -6.540 27.004 1.00 91.44 87 TYR A C 1
ATOM 692 O O . TYR A 1 87 ? -10.939 -7.765 26.964 1.00 91.44 87 TYR A O 1
ATOM 700 N N . GLY A 1 88 ? -9.787 -5.890 27.381 1.00 89.06 88 GLY A N 1
ATOM 701 C CA . GLY A 1 88 ? -8.584 -6.560 27.879 1.00 89.06 88 GLY A CA 1
ATOM 702 C C . GLY A 1 88 ? -7.769 -7.299 26.815 1.00 89.06 88 GLY A C 1
ATOM 703 O O . GLY A 1 88 ? -7.073 -8.256 27.151 1.00 89.06 88 GLY A O 1
ATOM 704 N N . LEU A 1 89 ? -7.847 -6.874 25.550 1.00 88.62 89 LEU A N 1
ATOM 705 C CA . LEU A 1 89 ? -7.042 -7.445 24.469 1.00 88.62 89 LEU A CA 1
ATOM 706 C C . LEU A 1 89 ? -5.553 -7.131 24.672 1.00 88.62 89 LEU A C 1
ATOM 708 O O . LEU A 1 89 ? -5.184 -6.098 25.240 1.00 88.62 89 LEU A O 1
ATOM 712 N N . SER A 1 90 ? -4.680 -8.018 24.194 1.00 85.62 90 SER A N 1
ATOM 713 C CA . SER A 1 90 ? -3.236 -7.783 24.256 1.00 85.62 90 SER A CA 1
ATOM 714 C C . SER A 1 90 ? -2.802 -6.703 23.256 1.00 85.62 90 SER A C 1
ATOM 716 O O . SER A 1 90 ? -3.398 -6.554 22.189 1.00 85.62 90 SER A O 1
ATOM 718 N N . GLU A 1 91 ? -1.725 -5.962 23.547 1.00 79.88 91 GLU A N 1
ATOM 719 C CA . GLU A 1 91 ? -1.239 -4.908 22.635 1.00 79.88 91 GLU A CA 1
ATOM 720 C C . GLU A 1 91 ? -0.857 -5.450 21.243 1.00 79.88 91 GLU A C 1
ATOM 722 O O . GLU A 1 91 ? -0.961 -4.721 20.257 1.00 79.88 91 GLU A O 1
ATOM 727 N N . SER A 1 92 ? -0.469 -6.729 21.146 1.00 78.62 92 SER A N 1
ATOM 728 C CA . SER A 1 92 ? -0.198 -7.424 19.878 1.00 78.62 92 SER A CA 1
ATOM 729 C C . SER A 1 92 ? -1.439 -7.655 19.015 1.00 78.62 92 SER A C 1
ATOM 731 O O . SER A 1 92 ? -1.311 -7.858 17.813 1.00 78.62 92 SER A O 1
ATOM 733 N N . GLU A 1 93 ? -2.632 -7.631 19.608 1.00 81.88 93 GLU A N 1
ATOM 734 C CA . GLU A 1 93 ? -3.898 -7.850 18.904 1.00 81.88 93 GLU A CA 1
ATOM 735 C C . GLU A 1 93 ? -4.558 -6.541 18.463 1.00 81.88 93 GLU A C 1
ATOM 737 O O . GLU A 1 93 ? -5.512 -6.561 17.691 1.00 81.88 93 GLU A O 1
ATOM 742 N N . PHE A 1 94 ? -4.044 -5.387 18.902 1.00 82.31 94 PHE A N 1
ATOM 743 C CA . PHE A 1 94 ? -4.643 -4.084 18.596 1.00 82.31 94 PHE A CA 1
ATOM 744 C C . PHE A 1 94 ? -4.633 -3.756 17.104 1.00 82.31 94 PHE A C 1
ATOM 746 O O . PHE A 1 94 ? -5.475 -2.983 16.645 1.00 82.31 94 PHE A O 1
ATOM 753 N N . ASP A 1 95 ? -3.698 -4.325 16.350 1.00 79.06 95 ASP A N 1
ATOM 754 C CA . ASP A 1 95 ? -3.558 -4.092 14.913 1.00 79.06 95 ASP A CA 1
ATOM 755 C C . ASP A 1 95 ? -4.261 -5.162 14.067 1.00 79.06 95 ASP A C 1
ATOM 757 O O . ASP A 1 95 ? -4.291 -5.045 12.845 1.00 79.06 95 ASP A O 1
ATOM 761 N N . LEU A 1 96 ? -4.885 -6.157 14.706 1.00 82.81 96 LEU A N 1
ATOM 762 C CA . LEU A 1 96 ? -5.697 -7.157 14.025 1.00 82.81 96 LEU A CA 1
ATOM 763 C C . LEU A 1 96 ? -7.107 -6.614 13.777 1.00 82.81 96 LEU A C 1
ATOM 765 O O . LEU A 1 96 ? -7.702 -5.958 14.633 1.00 82.81 96 LEU A O 1
ATOM 769 N N . TYR A 1 97 ? -7.651 -6.885 12.599 1.00 84.38 97 TYR A N 1
ATOM 770 C CA . TYR A 1 97 ? -9.026 -6.568 12.228 1.00 84.38 97 TYR A CA 1
ATOM 771 C C . TYR A 1 97 ? -9.548 -7.655 11.272 1.00 84.38 97 TYR A C 1
ATOM 773 O O . TYR A 1 97 ? -8.747 -8.217 10.536 1.00 84.38 97 TYR A O 1
ATOM 781 N N . PRO A 1 98 ? -10.856 -7.968 11.269 1.00 91.06 98 PRO A N 1
ATOM 782 C CA . PRO A 1 98 ? -11.918 -7.274 11.993 1.00 91.06 98 PRO A CA 1
ATOM 783 C C . PRO A 1 98 ? -11.867 -7.514 13.507 1.00 91.06 98 PRO A C 1
ATOM 785 O O . PRO A 1 98 ? -11.434 -8.570 13.961 1.00 91.06 98 PRO A O 1
ATOM 788 N N . MET A 1 99 ? -12.316 -6.528 14.285 1.00 93.00 99 MET A N 1
ATOM 789 C CA . MET A 1 99 ? -12.659 -6.734 15.694 1.00 93.00 99 MET A CA 1
ATOM 790 C C . MET A 1 99 ? -14.171 -6.693 15.848 1.00 93.00 99 MET A C 1
ATOM 792 O O . MET A 1 99 ? -14.821 -5.784 15.329 1.00 93.00 99 MET A O 1
ATOM 796 N N . ILE A 1 100 ? -14.719 -7.663 16.565 1.00 94.75 100 ILE A N 1
ATOM 797 C CA . ILE A 1 100 ? -16.160 -7.819 16.752 1.00 94.75 100 ILE A CA 1
ATOM 798 C C . ILE A 1 100 ? -16.424 -7.853 18.250 1.00 94.75 100 ILE A C 1
ATOM 800 O O . ILE A 1 100 ? -15.821 -8.654 18.959 1.00 94.75 100 ILE A O 1
ATOM 804 N N . PHE A 1 101 ? -17.319 -7.000 18.732 1.00 94.62 101 PHE A N 1
ATOM 805 C CA . PHE A 1 101 ? -17.685 -6.935 20.143 1.00 94.62 101 PHE A CA 1
ATOM 806 C C . PHE A 1 101 ? -19.170 -7.243 20.302 1.00 94.62 101 PHE A C 1
ATOM 808 O O . PHE A 1 101 ? -20.007 -6.640 19.626 1.00 94.62 101 PHE A O 1
ATOM 815 N N . ILE A 1 102 ? -19.484 -8.198 21.178 1.00 93.31 102 ILE A N 1
ATOM 816 C CA . ILE A 1 102 ? -20.846 -8.675 21.438 1.00 93.31 102 ILE A CA 1
ATOM 817 C C . ILE A 1 102 ? -21.022 -8.790 22.951 1.00 93.31 102 ILE A C 1
ATOM 819 O O . ILE A 1 102 ? -20.438 -9.659 23.593 1.00 93.31 102 ILE A O 1
ATOM 823 N N . GLY A 1 103 ? -21.820 -7.901 23.545 1.00 90.25 103 GLY A N 1
ATOM 824 C CA . GLY A 1 103 ? -22.046 -7.906 24.992 1.00 90.25 103 GLY A CA 1
ATOM 825 C C . GLY A 1 103 ? -20.749 -7.691 25.779 1.00 90.25 103 GLY A C 1
ATOM 826 O O . GLY A 1 103 ? -20.203 -6.592 25.793 1.00 90.25 103 GLY A O 1
ATOM 827 N N . LYS A 1 104 ? -20.262 -8.749 26.436 1.00 89.88 104 LYS A N 1
ATOM 828 C CA . LYS A 1 104 ? -18.987 -8.767 27.175 1.00 89.88 104 LYS A CA 1
ATOM 829 C C . LYS A 1 104 ? -17.814 -9.370 26.397 1.00 89.88 104 LYS A C 1
ATOM 831 O O . LYS A 1 104 ? -16.680 -9.278 26.866 1.00 89.88 104 LYS A O 1
ATOM 836 N N . ASP A 1 105 ? -18.078 -9.998 25.256 1.00 92.88 105 ASP A N 1
ATOM 837 C CA . ASP A 1 105 ? -17.089 -10.768 24.511 1.00 92.88 105 ASP A CA 1
ATOM 838 C C . ASP A 1 105 ? -16.461 -9.931 23.391 1.00 92.88 105 ASP A C 1
ATOM 840 O O . ASP A 1 105 ? -17.101 -9.058 22.794 1.00 92.88 105 ASP A O 1
ATOM 844 N N . ALA A 1 106 ? -15.192 -10.220 23.102 1.00 93.50 106 ALA A N 1
ATOM 845 C CA . ALA A 1 106 ? -14.420 -9.603 22.031 1.00 93.50 106 ALA A CA 1
ATOM 846 C C . ALA A 1 106 ? -13.787 -10.675 21.142 1.00 93.50 106 ALA A C 1
ATOM 848 O O . ALA A 1 106 ? -13.163 -11.625 21.626 1.00 93.50 106 ALA A O 1
ATOM 849 N N . PHE A 1 107 ? -13.898 -10.477 19.834 1.00 93.12 107 PHE A N 1
ATOM 850 C CA . PHE A 1 107 ? -13.373 -11.377 18.823 1.00 93.12 107 PHE A CA 1
ATOM 851 C C . PHE A 1 107 ? -12.386 -10.654 17.906 1.00 93.12 107 PHE A C 1
ATOM 853 O O . PHE A 1 107 ? -12.613 -9.520 17.485 1.00 93.12 107 PHE A O 1
ATOM 860 N N . THR A 1 108 ? -11.289 -11.338 17.607 1.00 90.06 108 THR A N 1
ATOM 861 C CA . THR A 1 108 ? -10.218 -10.979 16.677 1.00 90.06 108 THR A CA 1
ATOM 862 C C . THR A 1 108 ? -10.105 -12.087 15.618 1.00 90.06 108 THR A C 1
ATOM 864 O O . THR A 1 108 ? -10.651 -13.181 15.812 1.00 90.06 108 THR A O 1
ATOM 867 N N . PRO A 1 109 ? -9.377 -11.887 14.504 1.00 85.69 109 PRO A N 1
ATOM 868 C CA . PRO A 1 109 ? -9.203 -12.927 13.483 1.00 85.69 109 PRO A CA 1
ATOM 869 C C . PRO A 1 109 ? -8.685 -14.261 14.050 1.00 85.69 109 PRO A C 1
ATOM 871 O O . PRO A 1 109 ? -8.999 -15.329 13.535 1.00 85.69 109 PRO A O 1
ATOM 874 N N . SER A 1 110 ? -7.939 -14.210 15.156 1.00 83.75 110 SER A N 1
ATOM 875 C CA . SER A 1 110 ? -7.334 -15.368 15.817 1.00 83.75 110 SER A CA 1
ATOM 876 C C . SER A 1 110 ? -8.331 -16.278 16.544 1.00 83.75 110 SER A C 1
ATOM 878 O O . SER A 1 110 ? -8.052 -17.464 16.711 1.00 83.75 110 SER A O 1
ATOM 880 N N . ASN A 1 111 ? -9.452 -15.736 17.032 1.00 86.62 111 ASN A N 1
ATOM 881 C CA . ASN A 1 111 ? -10.411 -16.460 17.877 1.00 86.62 111 ASN A CA 1
ATOM 882 C C . ASN A 1 111 ? -11.848 -16.457 17.321 1.00 86.62 111 ASN A C 1
ATOM 884 O O . ASN A 1 111 ? -12.744 -17.021 17.947 1.00 86.62 111 ASN A O 1
ATOM 888 N N . THR A 1 112 ? -12.075 -15.836 16.161 1.00 87.25 112 THR A N 1
ATOM 889 C CA . THR A 1 112 ? 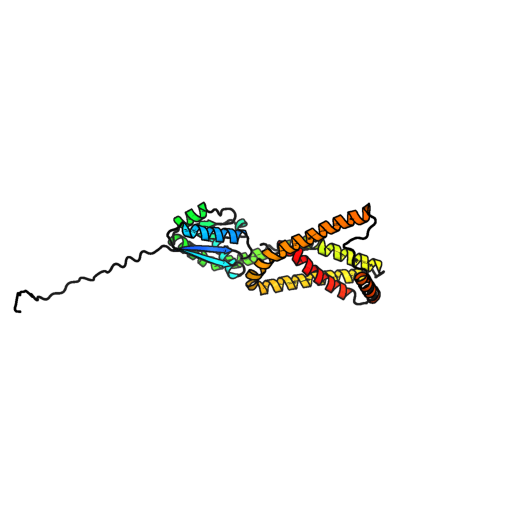-13.401 -15.752 15.544 1.00 87.25 112 THR A CA 1
ATOM 890 C C . THR A 1 112 ? -13.779 -17.092 14.914 1.00 87.25 112 THR A C 1
ATOM 892 O O . THR A 1 112 ? -13.190 -17.513 13.920 1.00 87.25 112 THR A O 1
ATOM 895 N N . THR A 1 113 ? -14.795 -17.755 15.470 1.00 88.69 113 THR A N 1
ATOM 896 C CA . THR A 1 113 ? -15.410 -18.959 14.891 1.00 88.69 113 THR A CA 1
ATOM 897 C C . THR A 1 113 ? -16.938 -18.833 14.877 1.00 88.69 113 THR A C 1
ATOM 899 O O . THR A 1 113 ? -17.482 -18.095 15.704 1.00 88.69 113 THR A O 1
ATOM 902 N N . PRO A 1 114 ? -17.655 -19.542 13.979 1.00 88.56 114 PRO A N 1
ATOM 903 C CA . PRO A 1 114 ? -19.117 -19.486 13.935 1.00 88.56 114 PRO A CA 1
ATOM 904 C C . PRO A 1 114 ? -19.766 -19.871 15.270 1.00 88.56 114 PRO A C 1
ATOM 906 O O . PRO A 1 114 ? -20.659 -19.172 15.740 1.00 88.56 114 PRO A O 1
ATOM 909 N N . ASP A 1 115 ? -19.263 -20.932 15.908 1.00 89.19 115 ASP A N 1
ATOM 910 C CA . ASP A 1 115 ? -19.807 -21.447 17.168 1.00 89.19 115 ASP A CA 1
ATOM 911 C C . ASP A 1 115 ? -19.617 -20.447 18.317 1.00 89.19 115 ASP A C 1
ATOM 913 O O . ASP A 1 115 ? -20.553 -20.182 19.069 1.00 89.19 115 ASP A O 1
ATOM 917 N N . SER A 1 116 ? -18.428 -19.839 18.426 1.00 90.94 116 SER A N 1
ATOM 918 C CA . SER A 1 116 ? -18.133 -18.871 19.489 1.00 90.94 116 SER A CA 1
ATOM 919 C C . SER A 1 116 ? -18.927 -17.572 19.336 1.00 90.94 116 SER A C 1
ATOM 921 O O . SER A 1 116 ? -19.371 -16.997 20.329 1.00 90.94 116 SER A O 1
ATOM 923 N N . LEU A 1 117 ? -19.127 -17.108 18.095 1.00 90.56 117 LEU A N 1
ATOM 924 C CA . LEU A 1 117 ? -19.968 -15.942 17.816 1.00 90.56 117 LEU A CA 1
ATOM 925 C C . LEU A 1 117 ? -21.429 -16.229 18.154 1.00 90.56 117 LEU A C 1
ATOM 927 O O . LEU A 1 117 ? -22.067 -15.420 18.823 1.00 90.56 117 LEU A O 1
ATOM 931 N N . LEU A 1 118 ? -21.948 -17.387 17.738 1.00 91.00 118 LEU A N 1
ATOM 932 C CA . LEU A 1 118 ? -23.322 -17.781 18.030 1.00 91.00 118 LEU A CA 1
ATOM 933 C C . LEU A 1 118 ? -23.565 -17.907 19.538 1.00 91.00 118 LEU A C 1
ATOM 935 O O . LEU A 1 118 ? -24.578 -17.420 20.036 1.00 91.00 118 LEU A O 1
ATOM 939 N N . GLU A 1 119 ? -22.634 -18.514 20.276 1.00 91.44 119 GLU A N 1
ATOM 940 C CA . GLU A 1 119 ? -22.726 -18.632 21.734 1.00 91.44 119 GLU A CA 1
ATOM 941 C C . GLU A 1 119 ? -22.799 -17.256 22.410 1.00 91.44 119 GLU A C 1
ATOM 943 O O . GLU A 1 119 ? -23.643 -17.043 23.284 1.00 91.44 119 GLU A O 1
ATOM 948 N N . SER A 1 120 ? -21.972 -16.304 21.974 1.00 91.12 120 SER A N 1
ATOM 949 C CA . SER A 1 120 ? -21.997 -14.933 22.492 1.00 91.12 120 SER A CA 1
ATOM 950 C C . SER A 1 120 ? -23.289 -14.192 22.129 1.00 91.12 120 SER A C 1
ATOM 952 O O . SER A 1 120 ? -23.864 -13.498 22.967 1.00 91.12 120 SER A O 1
ATOM 954 N N . MET A 1 121 ? -23.823 -14.403 20.919 1.00 90.75 121 MET A N 1
ATOM 955 C CA . MET A 1 121 ? -25.121 -13.853 20.507 1.00 90.75 121 MET A CA 1
ATOM 956 C C . MET A 1 121 ? -26.277 -14.413 21.350 1.00 90.75 121 MET A C 1
ATOM 958 O O . MET A 1 121 ? -27.162 -13.662 21.750 1.00 90.75 121 MET A O 1
ATOM 962 N N . ILE A 1 122 ? -26.268 -15.712 21.659 1.00 90.06 122 ILE A N 1
ATOM 963 C CA . ILE A 1 122 ? -27.294 -16.354 22.498 1.00 90.06 122 ILE A CA 1
ATOM 964 C C . ILE A 1 122 ? -27.200 -15.876 23.954 1.00 90.06 122 ILE A C 1
ATOM 966 O O . ILE A 1 122 ? -28.226 -15.674 24.603 1.00 90.06 122 ILE A O 1
ATOM 970 N N . ASN A 1 123 ? -25.984 -15.684 24.468 1.00 90.56 123 ASN A N 1
ATOM 971 C CA . ASN A 1 123 ? -25.725 -15.229 25.837 1.00 90.56 123 ASN A CA 1
ATOM 972 C C . ASN A 1 123 ? -25.656 -13.697 25.968 1.00 90.56 123 ASN A C 1
ATOM 974 O O . ASN A 1 123 ? -25.169 -13.186 26.981 1.00 90.56 123 ASN A O 1
ATOM 978 N N . TYR A 1 124 ? -26.130 -12.965 24.959 1.00 91.25 124 TYR A N 1
ATOM 979 C CA . TYR A 1 124 ? -26.056 -11.513 24.919 1.00 91.25 124 TYR A CA 1
ATOM 980 C C . TYR A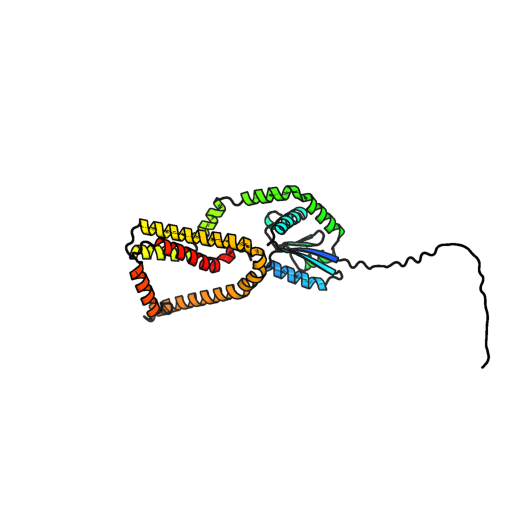 1 124 ? -26.809 -10.861 26.087 1.00 91.25 124 TYR A C 1
ATOM 982 O O . TYR A 1 124 ? -27.962 -11.187 26.380 1.00 91.25 124 TYR A O 1
ATOM 990 N N . SER A 1 125 ? -26.169 -9.872 26.713 1.00 91.44 125 SER A N 1
ATOM 991 C CA . SER A 1 125 ? -26.760 -9.030 27.750 1.00 91.44 125 SER A CA 1
ATOM 992 C C . SER A 1 125 ? -26.520 -7.557 27.438 1.00 91.44 125 SER A C 1
ATOM 994 O O . SER A 1 125 ? -25.374 -7.107 27.366 1.00 91.44 125 SER A O 1
ATOM 996 N N . GLN A 1 126 ? -27.609 -6.793 27.310 1.00 89.31 126 GLN A N 1
ATOM 997 C CA . GLN A 1 126 ? -27.535 -5.343 27.112 1.00 89.31 126 GLN A CA 1
ATOM 998 C C . GLN A 1 126 ? -26.851 -4.650 28.299 1.00 89.31 126 GLN A C 1
ATOM 1000 O O . GLN A 1 126 ? -26.043 -3.754 28.101 1.00 89.31 126 GLN A O 1
ATOM 1005 N N . GLU A 1 127 ? -27.114 -5.102 29.528 1.00 90.19 127 GLU A N 1
ATOM 1006 C CA . GLU A 1 127 ? -26.524 -4.521 30.740 1.00 90.19 127 GLU A CA 1
ATOM 1007 C C . GLU A 1 127 ? -24.994 -4.676 30.763 1.00 90.19 127 GLU A C 1
ATOM 1009 O O . GLU A 1 127 ? -24.275 -3.753 31.147 1.00 90.19 127 GLU A O 1
ATOM 1014 N N . GLU A 1 128 ? -24.479 -5.829 30.314 1.00 90.19 128 GLU A N 1
ATOM 1015 C CA . GLU A 1 128 ? -23.031 -6.049 30.222 1.00 90.19 128 GLU A CA 1
ATOM 1016 C C . GLU A 1 128 ? -22.393 -5.135 29.166 1.00 90.19 128 GLU A C 1
ATOM 1018 O O . GLU A 1 128 ? -21.313 -4.590 29.408 1.00 90.19 128 GLU A O 1
ATOM 1023 N N . ARG A 1 129 ? -23.078 -4.924 28.033 1.00 90.88 129 ARG A N 1
ATOM 1024 C CA . ARG A 1 129 ? -22.628 -3.998 26.989 1.00 90.88 129 ARG A CA 1
ATOM 1025 C C . ARG A 1 129 ? -22.613 -2.553 27.477 1.00 90.88 129 ARG A C 1
ATOM 1027 O O . ARG A 1 129 ? -21.609 -1.869 27.300 1.00 90.88 129 ARG A O 1
ATOM 1034 N N . ASP A 1 130 ? -23.696 -2.090 28.092 1.00 90.88 130 ASP A N 1
ATOM 1035 C CA . ASP A 1 130 ? -23.830 -0.698 28.532 1.00 90.88 130 ASP A CA 1
ATOM 1036 C C . ASP A 1 130 ? -22.743 -0.349 29.561 1.00 90.88 130 ASP A C 1
ATOM 1038 O O . ASP A 1 130 ? -22.089 0.687 29.454 1.00 90.88 130 ASP A O 1
ATOM 1042 N N . LYS A 1 131 ? -22.434 -1.276 30.478 1.00 92.19 131 LYS A N 1
ATOM 1043 C CA . LYS A 1 131 ? -21.309 -1.126 31.409 1.00 92.19 131 LYS A CA 1
ATOM 1044 C C . LYS A 1 131 ? -19.963 -0.979 30.687 1.00 92.19 131 LYS A C 1
ATOM 1046 O O . LYS A 1 131 ? -19.124 -0.177 31.093 1.00 92.19 131 LYS A O 1
ATOM 1051 N N . LYS A 1 132 ? -19.737 -1.751 29.620 1.00 91.75 132 LYS A N 1
ATOM 1052 C CA . LYS A 1 132 ? -18.517 -1.648 28.808 1.00 91.75 132 LYS A CA 1
ATOM 1053 C C . LYS A 1 132 ? -18.439 -0.314 28.066 1.00 91.75 132 LYS A C 1
ATOM 1055 O O . LYS A 1 132 ? -17.357 0.261 27.993 1.00 91.75 132 LYS A O 1
ATOM 1060 N N . LEU A 1 133 ? -19.560 0.200 27.564 1.00 89.88 133 LEU A N 1
ATOM 1061 C CA . LEU A 1 133 ? -19.623 1.513 26.918 1.00 89.88 133 LEU A CA 1
ATOM 1062 C C . LEU A 1 133 ? -19.307 2.653 27.894 1.00 89.88 133 LEU A C 1
ATOM 1064 O O . LEU A 1 133 ? -18.520 3.532 27.552 1.00 89.88 133 LEU A O 1
ATOM 1068 N N . GLU A 1 134 ? -19.823 2.600 29.124 1.00 90.12 134 GLU A N 1
ATOM 1069 C CA . GLU A 1 134 ? -19.471 3.573 30.169 1.00 90.12 134 GLU A CA 1
ATOM 1070 C C . GLU A 1 134 ? -17.964 3.546 30.492 1.00 90.12 134 GLU A C 1
ATOM 1072 O O . GLU A 1 134 ? -17.327 4.596 30.605 1.00 90.12 134 GLU A O 1
ATOM 1077 N N . GLU A 1 135 ? -17.362 2.351 30.585 1.00 89.12 135 GLU A N 1
ATOM 1078 C CA . GLU A 1 135 ? -15.909 2.189 30.759 1.00 89.12 135 GLU A CA 1
ATOM 1079 C C . GLU A 1 135 ? -15.117 2.794 29.576 1.00 89.12 135 GLU A C 1
ATOM 1081 O O . GLU A 1 135 ? -14.065 3.400 29.787 1.00 89.12 135 GLU A O 1
ATOM 1086 N N . ILE A 1 136 ? -15.621 2.664 28.341 1.00 88.75 136 ILE A N 1
ATOM 1087 C CA . ILE A 1 136 ? -15.011 3.210 27.114 1.00 88.75 136 ILE A CA 1
ATOM 1088 C C . ILE A 1 136 ? -15.062 4.741 27.089 1.00 88.75 136 ILE A C 1
ATOM 1090 O O . ILE A 1 136 ? -14.066 5.377 26.737 1.00 88.75 136 ILE A O 1
ATOM 1094 N N . GLU A 1 137 ? -16.195 5.340 27.455 1.00 86.25 137 GLU A N 1
ATOM 1095 C CA . GLU A 1 137 ? -16.362 6.799 27.484 1.00 86.25 137 GLU A CA 1
ATOM 1096 C C . GLU A 1 137 ? -15.491 7.454 28.567 1.00 86.25 137 GLU A C 1
ATOM 1098 O O . GLU A 1 137 ? -14.952 8.541 28.362 1.00 86.25 137 GLU A O 1
ATOM 1103 N N . ALA A 1 138 ? -15.264 6.767 29.690 1.00 85.06 138 ALA A N 1
ATOM 1104 C CA . ALA A 1 138 ? -14.404 7.254 30.768 1.00 85.06 138 ALA A CA 1
ATOM 1105 C C . ALA A 1 138 ? -12.898 7.301 30.412 1.00 85.06 138 ALA A C 1
ATOM 1107 O O . ALA A 1 138 ? -12.116 7.927 31.127 1.00 85.06 138 ALA A O 1
ATOM 1108 N N . LEU A 1 139 ? -12.469 6.659 29.318 1.00 80.31 139 LEU A N 1
ATOM 1109 C CA . LEU A 1 139 ? -11.064 6.534 28.892 1.00 80.31 139 LEU A CA 1
ATOM 1110 C C . LEU A 1 139 ? -10.526 7.722 28.062 1.00 80.31 139 LEU A C 1
ATOM 1112 O O . LEU A 1 139 ? -9.419 7.639 27.520 1.00 80.31 139 LEU A O 1
ATOM 1116 N N . ASP A 1 140 ? -11.281 8.818 27.956 1.00 65.81 140 ASP A N 1
ATOM 1117 C CA . ASP A 1 140 ? -11.050 9.921 27.007 1.00 65.81 140 ASP A CA 1
ATOM 1118 C C . ASP A 1 140 ? -9.686 10.640 27.148 1.00 65.81 140 ASP A C 1
ATOM 1120 O O . ASP A 1 140 ? -9.126 11.098 26.151 1.00 65.81 140 ASP A O 1
ATOM 1124 N N . GLU A 1 141 ? -9.087 10.693 28.344 1.00 58.06 141 GLU A N 1
ATOM 1125 C CA . GLU A 1 141 ? -7.854 11.472 28.581 1.00 58.06 141 GLU A CA 1
ATOM 1126 C C . GLU A 1 141 ? -6.534 10.711 28.304 1.00 58.06 141 GLU A C 1
ATOM 1128 O O . GLU A 1 141 ? -5.527 11.337 27.973 1.00 58.06 141 GLU A O 1
ATOM 1133 N N . ASP A 1 142 ? -6.513 9.372 28.361 1.00 57.53 142 ASP A N 1
ATOM 1134 C CA . ASP A 1 142 ? -5.272 8.564 28.293 1.00 57.53 142 ASP A CA 1
ATOM 1135 C C . ASP A 1 142 ? -4.928 8.069 26.867 1.00 57.53 142 ASP A C 1
ATOM 1137 O O . ASP A 1 142 ? -3.776 7.793 26.521 1.00 57.53 142 ASP A O 1
ATOM 1141 N N . VAL A 1 143 ? -5.922 7.963 25.977 1.00 57.47 143 VAL A N 1
ATOM 1142 C CA . VAL A 1 143 ? -5.724 7.393 24.627 1.00 57.47 143 VAL A CA 1
ATOM 1143 C C . VAL A 1 143 ? -5.030 8.371 23.673 1.00 57.47 143 VAL A C 1
ATOM 1145 O O . VAL A 1 143 ? -4.163 7.957 22.899 1.00 57.47 143 VAL A O 1
ATOM 1148 N N . SER A 1 144 ? -5.321 9.670 23.779 1.00 55.31 144 SER A N 1
ATOM 1149 C CA . SER A 1 144 ? -4.691 10.710 22.950 1.00 55.31 144 SER A CA 1
ATOM 1150 C C . SER A 1 144 ? -3.169 10.803 23.162 1.00 55.31 144 SER A C 1
ATOM 1152 O O . SER A 1 144 ? -2.411 11.004 22.207 1.00 55.31 144 SER A O 1
ATOM 1154 N N . GLN A 1 145 ? -2.693 10.594 24.397 1.00 55.94 145 GLN A N 1
ATOM 1155 C CA . GLN A 1 145 ? -1.257 10.582 24.702 1.00 55.94 145 GLN A CA 1
ATOM 1156 C C . GLN A 1 145 ? -0.553 9.349 24.119 1.00 55.94 145 GLN A C 1
ATOM 1158 O O . GLN A 1 145 ? 0.504 9.482 23.505 1.00 55.94 145 GLN A O 1
ATOM 1163 N N . ARG A 1 146 ? -1.172 8.165 24.195 1.00 55.16 146 ARG A N 1
ATOM 1164 C CA . ARG A 1 146 ? -0.603 6.928 23.630 1.00 55.16 146 ARG A CA 1
ATOM 1165 C C . ARG A 1 146 ? -0.611 6.867 22.104 1.00 55.16 146 ARG A C 1
ATOM 1167 O O . ARG A 1 146 ? 0.288 6.262 21.525 1.00 55.16 146 ARG A O 1
ATOM 1174 N N . ILE A 1 147 ? -1.575 7.504 21.434 1.00 58.62 147 ILE A N 1
ATOM 1175 C CA . ILE A 1 147 ? -1.517 7.678 19.972 1.00 58.62 147 ILE A CA 1
ATOM 1176 C C . ILE A 1 147 ? -0.244 8.454 19.603 1.00 58.62 147 ILE A C 1
ATOM 1178 O O . ILE A 1 147 ? 0.472 8.056 18.686 1.00 58.62 147 ILE A O 1
ATOM 1182 N N . THR A 1 148 ? 0.088 9.496 20.370 1.00 56.94 148 THR A N 1
ATOM 1183 C CA . THR A 1 148 ? 1.309 10.294 20.175 1.00 56.94 148 THR A CA 1
ATOM 1184 C C . THR A 1 148 ? 2.580 9.476 20.450 1.00 56.94 148 THR A C 1
ATOM 1186 O O . THR A 1 148 ? 3.495 9.495 19.631 1.00 56.94 148 THR A O 1
ATOM 1189 N N . GLU A 1 149 ? 2.620 8.676 21.523 1.00 56.81 149 GLU A N 1
ATOM 1190 C CA . GLU A 1 149 ? 3.750 7.770 21.815 1.00 56.81 149 GLU A CA 1
ATOM 1191 C C . GLU A 1 149 ? 3.935 6.671 20.753 1.00 56.81 149 GLU A C 1
ATOM 1193 O O . GLU A 1 149 ? 5.058 6.253 20.468 1.00 56.81 149 GLU A O 1
ATOM 1198 N N . ARG A 1 150 ? 2.848 6.210 20.121 1.00 55.53 150 ARG A N 1
ATOM 1199 C CA . ARG A 1 150 ? 2.904 5.240 19.018 1.00 55.53 150 ARG A CA 1
ATOM 1200 C C . ARG A 1 150 ? 3.405 5.867 17.714 1.00 55.53 150 ARG A C 1
ATOM 1202 O O . ARG A 1 150 ? 4.089 5.183 16.958 1.00 55.53 150 ARG A O 1
ATOM 1209 N N . TYR A 1 151 ? 3.150 7.151 17.458 1.00 56.88 151 TYR A N 1
ATOM 1210 C CA . TYR A 1 151 ? 3.818 7.853 16.353 1.00 56.88 151 TYR A CA 1
ATOM 1211 C C . TYR A 1 151 ? 5.330 7.993 16.591 1.00 56.88 151 TYR A C 1
ATOM 1213 O O . TYR A 1 151 ? 6.100 7.887 15.639 1.00 56.88 151 TYR A O 1
ATOM 1221 N N . ASP A 1 152 ? 5.762 8.102 17.850 1.00 55.03 152 ASP A N 1
ATOM 1222 C CA . ASP A 1 152 ? 7.183 8.088 18.235 1.00 55.03 152 ASP A CA 1
ATOM 1223 C C . ASP A 1 152 ? 7.864 6.716 18.018 1.00 55.03 152 ASP A C 1
ATOM 1225 O O . ASP A 1 152 ? 9.090 6.637 17.893 1.00 55.03 152 ASP A O 1
ATOM 1229 N N . GLN A 1 153 ? 7.091 5.625 17.898 1.00 54.41 153 GLN A N 1
ATOM 1230 C CA . GLN A 1 153 ? 7.602 4.287 17.551 1.00 54.41 153 GLN A CA 1
ATOM 1231 C C . GLN A 1 153 ? 7.977 4.153 16.065 1.00 54.41 153 GLN A C 1
ATOM 1233 O O . GLN A 1 153 ? 8.768 3.269 15.720 1.00 54.41 153 GLN A O 1
ATOM 1238 N N . PHE A 1 154 ? 7.498 5.039 15.179 1.00 60.19 154 PHE A N 1
ATOM 1239 C CA . PHE A 1 154 ? 8.019 5.155 13.810 1.00 60.19 154 PHE A CA 1
ATOM 1240 C C . PHE A 1 154 ? 9.367 5.876 13.833 1.00 60.19 154 PHE A C 1
ATOM 1242 O O . PHE A 1 154 ? 9.545 6.977 13.314 1.00 60.19 154 PHE A O 1
ATOM 1249 N N . SER A 1 155 ? 10.344 5.226 14.462 1.00 74.00 155 SER A N 1
ATOM 1250 C CA . SER A 1 155 ? 11.712 5.702 14.507 1.00 74.00 155 SER A CA 1
ATOM 1251 C C . SER A 1 155 ? 12.207 5.959 13.085 1.00 74.00 155 SER A C 1
ATOM 1253 O O . SER A 1 155 ? 11.946 5.171 12.173 1.00 74.00 155 SER A O 1
ATOM 1255 N N . ILE A 1 156 ? 12.978 7.030 12.892 1.00 81.50 156 ILE A N 1
ATOM 1256 C CA . ILE A 1 156 ? 13.634 7.359 11.616 1.00 8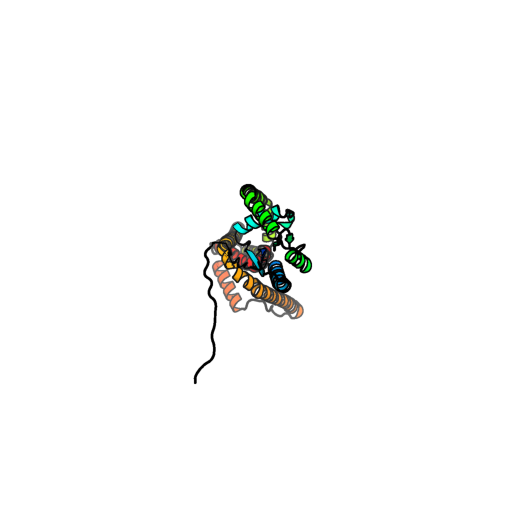1.50 156 ILE A CA 1
ATOM 1257 C C . ILE A 1 156 ? 14.327 6.140 10.980 1.00 81.50 156 ILE A C 1
ATOM 1259 O O . ILE A 1 156 ? 14.360 6.004 9.759 1.00 81.50 156 ILE A O 1
ATOM 1263 N N . PHE A 1 157 ? 14.820 5.211 11.803 1.00 83.31 157 PHE A N 1
ATOM 1264 C CA . PHE A 1 157 ? 15.437 3.963 11.362 1.00 83.31 157 PHE A CA 1
ATOM 1265 C C . PHE A 1 157 ? 14.466 3.005 10.663 1.00 83.31 157 PHE A C 1
ATOM 1267 O O . PHE A 1 157 ? 14.865 2.359 9.699 1.00 83.31 157 PHE A O 1
ATOM 1274 N N . VAL A 1 158 ? 13.205 2.932 11.099 1.00 83.62 158 VAL A N 1
ATOM 1275 C CA . VAL A 1 158 ? 12.169 2.108 10.455 1.00 83.62 158 VAL A CA 1
ATOM 1276 C C . VAL A 1 158 ? 11.852 2.664 9.073 1.00 83.62 158 VAL A C 1
ATOM 1278 O O . VAL A 1 158 ? 11.840 1.914 8.102 1.00 83.62 158 VAL A O 1
ATOM 1281 N N . VAL A 1 159 ? 11.687 3.985 8.959 1.00 83.81 159 VAL A N 1
ATOM 1282 C CA . VAL A 1 159 ? 11.427 4.651 7.673 1.00 83.81 159 VAL A CA 1
ATOM 1283 C C . VAL A 1 159 ? 12.606 4.470 6.714 1.00 83.81 159 VAL A C 1
ATOM 1285 O O . VAL A 1 159 ? 12.408 4.121 5.552 1.00 83.81 159 VAL A O 1
ATOM 1288 N N . LEU A 1 160 ? 13.841 4.641 7.199 1.00 86.12 160 LEU A N 1
ATOM 1289 C CA . LEU A 1 160 ? 15.045 4.405 6.400 1.00 86.12 160 LEU A CA 1
ATOM 1290 C C . LEU A 1 160 ? 15.183 2.937 5.977 1.00 86.12 160 LEU A C 1
ATOM 1292 O O . LEU A 1 160 ? 15.537 2.670 4.832 1.00 86.12 160 LEU A O 1
ATOM 1296 N N . GLY A 1 161 ? 14.899 1.991 6.874 1.00 87.44 161 GLY A N 1
ATOM 1297 C CA . GLY A 1 161 ? 14.956 0.559 6.586 1.00 87.44 161 GLY A CA 1
ATOM 1298 C C . GLY A 1 161 ? 13.912 0.133 5.554 1.00 87.44 161 GLY A C 1
ATOM 1299 O O . GLY A 1 161 ? 14.258 -0.508 4.564 1.00 87.44 161 GLY A O 1
ATOM 1300 N N . ALA A 1 162 ? 12.658 0.549 5.740 1.00 83.62 162 ALA A N 1
ATOM 1301 C CA . ALA A 1 162 ? 11.574 0.285 4.799 1.00 83.62 162 ALA A CA 1
ATOM 1302 C C . ALA A 1 162 ? 11.857 0.910 3.424 1.00 83.62 162 ALA A C 1
ATOM 1304 O O . ALA A 1 162 ? 11.729 0.233 2.407 1.00 83.62 162 ALA A O 1
ATOM 1305 N N . GLY A 1 163 ? 12.328 2.162 3.392 1.00 85.25 163 GLY A N 1
ATOM 1306 C CA . GLY A 1 163 ? 12.708 2.838 2.151 1.00 85.25 163 GLY A CA 1
ATOM 1307 C C . GLY A 1 163 ? 13.908 2.199 1.447 1.00 85.25 163 GLY A C 1
ATOM 1308 O O . GLY A 1 163 ? 13.962 2.188 0.221 1.00 85.25 163 GLY A O 1
ATOM 1309 N N . LEU A 1 164 ? 14.865 1.630 2.189 1.00 87.31 164 LEU A N 1
ATOM 1310 C CA . LEU A 1 164 ? 15.996 0.910 1.598 1.00 87.31 164 LEU A CA 1
ATOM 1311 C C . LEU A 1 164 ? 15.559 -0.416 0.967 1.00 87.31 164 LEU A C 1
ATOM 1313 O O . LEU A 1 164 ? 16.025 -0.753 -0.120 1.00 87.31 164 LEU A O 1
ATOM 1317 N N . ILE A 1 165 ? 14.673 -1.153 1.640 1.00 85.44 165 ILE A N 1
ATOM 1318 C CA . ILE A 1 165 ? 14.104 -2.402 1.121 1.00 85.44 165 ILE A CA 1
ATOM 1319 C C . ILE A 1 165 ? 1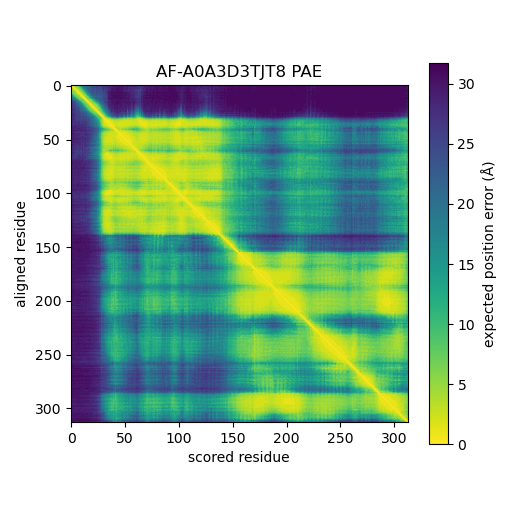3.309 -2.119 -0.158 1.00 85.44 165 ILE A C 1
ATOM 1321 O O . ILE A 1 165 ? 13.516 -2.803 -1.160 1.00 85.44 165 ILE A O 1
ATOM 1325 N N . ASP A 1 166 ? 12.475 -1.078 -0.151 1.00 83.75 166 ASP A N 1
ATOM 1326 C CA . ASP A 1 166 ? 11.719 -0.651 -1.331 1.00 83.75 166 ASP A CA 1
ATOM 1327 C C . ASP A 1 166 ? 12.637 -0.146 -2.456 1.00 83.75 166 ASP A C 1
ATOM 1329 O O . ASP A 1 166 ? 12.472 -0.501 -3.614 1.00 83.75 166 ASP A O 1
ATOM 1333 N N . GLY A 1 167 ? 13.713 0.578 -2.137 1.00 82.19 167 GLY A N 1
ATOM 1334 C CA . GLY A 1 167 ? 14.682 1.039 -3.137 1.00 82.19 167 GLY A CA 1
ATOM 1335 C C . GLY A 1 167 ? 15.405 -0.085 -3.903 1.00 82.19 167 GLY A C 1
ATOM 1336 O O . GLY A 1 167 ? 15.934 0.157 -4.991 1.00 82.19 167 GLY A O 1
ATOM 1337 N N . ILE A 1 168 ? 15.429 -1.313 -3.367 1.00 83.81 168 ILE A N 1
ATOM 1338 C CA . ILE A 1 168 ? 15.987 -2.513 -4.023 1.00 83.81 168 ILE A CA 1
ATOM 1339 C C . ILE A 1 168 ? 14.941 -3.199 -4.926 1.00 83.81 168 ILE A C 1
ATOM 1341 O O . ILE A 1 168 ? 15.241 -4.198 -5.586 1.00 83.81 168 ILE A O 1
ATOM 1345 N N . ASN A 1 169 ? 13.728 -2.649 -5.030 1.00 82.62 169 ASN A N 1
ATOM 1346 C CA . ASN A 1 169 ? 12.681 -3.154 -5.903 1.00 82.62 169 ASN A CA 1
ATOM 1347 C C . ASN A 1 169 ? 13.214 -3.366 -7.334 1.00 82.62 169 ASN A C 1
ATOM 1349 O O . ASN A 1 169 ? 13.717 -2.421 -7.960 1.00 82.62 169 ASN A O 1
ATOM 1353 N N . PRO A 1 170 ? 13.091 -4.592 -7.886 1.00 82.50 170 PRO A N 1
ATOM 1354 C CA . PRO A 1 170 ? 13.586 -4.913 -9.220 1.00 82.50 170 PRO A CA 1
ATOM 1355 C C . PRO A 1 170 ? 13.100 -3.944 -10.308 1.00 82.50 170 PRO A C 1
ATOM 1357 O O . PRO A 1 170 ? 13.825 -3.706 -11.271 1.00 82.50 170 PRO A O 1
ATOM 1360 N N . CYS A 1 171 ? 11.907 -3.359 -10.160 1.00 84.69 171 CYS A N 1
ATOM 1361 C CA . CYS A 1 171 ? 11.347 -2.406 -11.115 1.00 84.69 171 CYS A CA 1
ATOM 1362 C C . CYS A 1 171 ? 12.149 -1.094 -11.163 1.00 84.69 171 CYS A C 1
ATOM 1364 O O . CYS A 1 171 ? 12.691 -0.735 -12.213 1.00 84.69 171 CYS A O 1
ATOM 1366 N N . ALA A 1 172 ? 12.287 -0.403 -10.029 1.00 85.19 172 ALA A N 1
ATOM 1367 C CA . ALA A 1 172 ? 13.024 0.857 -9.947 1.00 85.19 172 ALA A CA 1
ATOM 1368 C C . ALA A 1 172 ? 14.523 0.668 -10.204 1.00 85.19 172 ALA A C 1
ATOM 1370 O O . ALA A 1 172 ? 15.143 1.432 -10.955 1.00 85.19 172 ALA A O 1
ATOM 1371 N N . PHE A 1 173 ? 15.100 -0.393 -9.638 1.00 89.00 173 PHE A N 1
ATOM 1372 C CA . PHE A 1 173 ? 16.527 -0.672 -9.732 1.00 89.00 173 PHE A CA 1
ATOM 1373 C C . PHE A 1 173 ? 16.983 -0.939 -11.172 1.00 89.00 173 PHE A C 1
ATOM 1375 O O . PHE A 1 173 ? 17.990 -0.383 -11.622 1.00 89.00 173 PHE A O 1
ATOM 1382 N N . VAL A 1 174 ? 16.224 -1.736 -11.938 1.00 89.44 174 VAL A N 1
ATOM 1383 C CA . VAL A 1 174 ? 16.551 -2.028 -13.344 1.00 89.44 174 VAL A CA 1
ATOM 1384 C C . VAL A 1 174 ? 16.504 -0.761 -14.194 1.00 89.44 174 VAL A C 1
ATOM 1386 O O . VAL A 1 174 ? 17.400 -0.550 -15.016 1.00 89.44 174 VAL A O 1
ATOM 1389 N N . VAL A 1 175 ? 15.510 0.110 -13.991 1.00 90.06 175 VAL A N 1
ATOM 1390 C CA . VAL A 1 175 ? 15.426 1.367 -14.748 1.00 90.06 175 VAL A CA 1
ATOM 1391 C C . VAL A 1 175 ? 16.577 2.304 -14.395 1.00 90.06 175 VAL A C 1
ATOM 1393 O O . VAL A 1 175 ? 17.166 2.893 -15.302 1.00 90.06 175 VAL A O 1
ATOM 1396 N N . LEU A 1 176 ? 16.957 2.401 -13.118 1.00 91.38 176 LEU A N 1
ATOM 1397 C CA . LEU A 1 176 ? 18.107 3.200 -12.699 1.00 91.38 176 LEU A CA 1
ATOM 1398 C C . LEU A 1 176 ? 19.408 2.695 -13.336 1.00 91.38 176 LEU A C 1
ATOM 1400 O O . LEU A 1 176 ? 20.158 3.486 -13.913 1.00 91.38 176 LEU A O 1
ATOM 1404 N N . ILE A 1 177 ? 19.668 1.383 -13.295 1.00 91.75 177 ILE A N 1
ATOM 1405 C CA . ILE A 1 177 ? 20.850 0.793 -13.941 1.00 91.75 177 ILE A CA 1
ATOM 1406 C C . ILE A 1 177 ? 20.829 1.053 -15.442 1.00 91.75 177 ILE A C 1
ATOM 1408 O O . ILE A 1 177 ? 21.859 1.421 -16.014 1.00 91.75 177 ILE A O 1
ATOM 1412 N N . PHE A 1 178 ? 19.680 0.872 -16.093 1.00 90.38 178 PHE A N 1
ATOM 1413 C CA . PHE A 1 178 ? 19.545 1.116 -17.522 1.00 90.38 178 PHE A CA 1
ATOM 1414 C C . PHE A 1 178 ? 19.824 2.582 -17.863 1.00 90.38 178 PHE A C 1
ATOM 1416 O O . PHE A 1 178 ? 20.589 2.858 -18.787 1.00 90.38 178 PHE A O 1
ATOM 1423 N N . LEU A 1 179 ? 19.279 3.517 -17.081 1.00 90.69 179 LEU A N 1
ATOM 1424 C CA . LEU A 1 179 ? 19.524 4.949 -17.215 1.00 90.69 179 LEU A CA 1
ATOM 1425 C C . LEU A 1 179 ? 21.020 5.261 -17.088 1.00 90.69 179 LEU A C 1
ATOM 1427 O O . LEU A 1 179 ? 21.593 5.874 -17.987 1.00 90.69 179 LEU A O 1
ATOM 1431 N N . VAL A 1 180 ? 21.674 4.799 -16.021 1.00 91.50 180 VAL A N 1
ATOM 1432 C CA . VAL A 1 180 ? 23.110 5.027 -15.789 1.00 91.50 180 VAL A CA 1
ATOM 1433 C C . VAL A 1 180 ? 23.955 4.424 -16.914 1.00 91.50 180 VAL A C 1
ATOM 1435 O O . VAL A 1 180 ? 24.817 5.106 -17.471 1.00 91.50 180 VAL A O 1
ATOM 1438 N N . SER A 1 181 ? 23.675 3.177 -17.298 1.00 90.81 181 SER A N 1
ATOM 1439 C CA . SER A 1 181 ? 24.384 2.462 -18.368 1.00 90.81 181 SER A CA 1
ATOM 1440 C C . SER A 1 181 ? 24.244 3.175 -19.710 1.00 90.81 181 SER A C 1
ATOM 1442 O O . SER A 1 181 ? 25.212 3.320 -20.454 1.00 90.81 181 SER A O 1
ATOM 1444 N N . TYR A 1 182 ? 23.044 3.669 -20.009 1.00 87.94 182 TYR A N 1
ATOM 1445 C CA . TYR A 1 182 ? 22.762 4.426 -21.218 1.00 87.94 182 TYR A CA 1
ATOM 1446 C C . TYR A 1 182 ? 23.504 5.769 -21.244 1.00 87.94 182 TYR A C 1
ATOM 1448 O O . TYR A 1 182 ? 24.148 6.095 -22.243 1.00 87.94 182 TYR A O 1
ATOM 1456 N N . LEU A 1 183 ? 23.459 6.541 -20.154 1.00 88.94 183 LEU A N 1
ATOM 1457 C CA . LEU A 1 183 ? 24.156 7.829 -20.076 1.00 88.94 183 LEU A CA 1
ATOM 1458 C C . LEU A 1 183 ? 25.671 7.657 -20.192 1.00 88.94 183 LEU A C 1
ATOM 1460 O O . LEU A 1 183 ? 26.336 8.451 -20.864 1.00 88.94 183 LEU A O 1
ATOM 1464 N N . TYR A 1 184 ? 26.197 6.591 -19.591 1.00 90.38 184 TYR A N 1
ATOM 1465 C CA . TYR A 1 184 ? 27.589 6.199 -19.739 1.00 90.38 184 TYR A CA 1
ATOM 1466 C C . TYR A 1 184 ? 27.926 5.843 -21.196 1.00 90.38 184 TYR A C 1
ATOM 1468 O O . TYR A 1 184 ? 28.887 6.376 -21.746 1.00 90.38 184 TYR A O 1
ATOM 1476 N N . TYR A 1 185 ? 27.100 5.024 -21.859 1.00 88.00 185 TYR A N 1
ATOM 1477 C CA . TYR A 1 185 ? 27.284 4.631 -23.263 1.00 88.00 185 TYR A CA 1
ATOM 1478 C C . TYR A 1 185 ? 27.277 5.825 -24.233 1.00 88.00 185 TYR A C 1
ATOM 1480 O O . TYR A 1 185 ? 28.049 5.864 -25.189 1.00 88.00 185 TYR A O 1
ATOM 1488 N N . VAL A 1 186 ? 26.435 6.829 -23.980 1.00 84.44 186 VAL A N 1
ATOM 1489 C CA . VAL A 1 186 ? 26.357 8.064 -24.783 1.00 84.44 186 VAL A CA 1
ATOM 1490 C C . VAL A 1 186 ? 27.545 9.013 -24.524 1.00 84.44 186 VAL A C 1
ATOM 1492 O O . VAL A 1 186 ? 27.719 10.000 -25.243 1.00 84.44 186 VAL A O 1
ATOM 1495 N N . GLY A 1 187 ? 28.397 8.704 -23.542 1.00 84.81 187 GLY A N 1
ATOM 1496 C CA . GLY A 1 187 ? 29.609 9.458 -23.230 1.00 84.81 187 GLY A CA 1
ATOM 1497 C C . GLY A 1 187 ? 29.361 10.703 -22.379 1.00 84.81 187 GLY A C 1
ATOM 1498 O O . GLY A 1 187 ? 30.087 11.687 -22.518 1.00 84.81 187 GLY A O 1
ATOM 1499 N N . ARG A 1 188 ? 28.326 10.700 -21.527 1.00 86.12 188 ARG A N 1
ATOM 1500 C CA . ARG A 1 188 ? 28.080 11.793 -20.570 1.00 86.12 188 ARG A CA 1
ATOM 1501 C C . ARG A 1 188 ? 29.112 11.792 -19.446 1.00 86.12 188 ARG A C 1
ATOM 1503 O O . ARG A 1 188 ? 29.630 10.747 -19.051 1.00 86.12 188 ARG A O 1
ATOM 1510 N N . GLY A 1 189 ? 29.400 12.976 -18.908 1.00 88.44 189 GLY A N 1
ATOM 1511 C CA . GLY A 1 189 ? 30.321 13.116 -17.784 1.00 88.44 189 GLY A CA 1
ATOM 1512 C C . GLY A 1 189 ? 29.766 12.474 -16.509 1.00 88.44 189 GLY A C 1
ATOM 1513 O O . GLY A 1 189 ? 28.558 12.476 -16.281 1.00 88.44 189 GLY A O 1
ATOM 1514 N N . ARG A 1 190 ? 30.648 11.983 -15.626 1.00 91.12 190 ARG A N 1
ATOM 1515 C CA . ARG A 1 190 ? 30.258 11.385 -14.329 1.00 91.12 190 ARG A CA 1
ATOM 1516 C C . ARG A 1 190 ? 29.335 12.295 -13.509 1.00 91.12 190 ARG A C 1
ATOM 1518 O O . ARG A 1 190 ? 28.371 11.816 -12.925 1.00 91.12 190 ARG A O 1
ATOM 1525 N N . ASN A 1 191 ? 29.588 13.605 -13.532 1.00 90.75 191 ASN A N 1
ATOM 1526 C CA . ASN A 1 191 ? 28.767 14.594 -12.829 1.00 90.75 191 ASN A CA 1
ATOM 1527 C C . ASN A 1 191 ? 27.356 14.704 -13.423 1.00 90.75 191 ASN A C 1
ATOM 1529 O O . ASN A 1 191 ? 26.390 14.814 -12.680 1.00 90.75 191 ASN A O 1
ATOM 1533 N N . GLU A 1 192 ? 27.213 14.633 -14.749 1.00 89.38 192 GLU A N 1
ATOM 1534 C CA . GLU A 1 192 ? 25.897 14.659 -15.399 1.00 89.38 192 GLU A CA 1
ATOM 1535 C C . GLU A 1 192 ? 25.094 13.393 -15.084 1.00 89.38 192 GLU A C 1
ATOM 1537 O O . GLU A 1 192 ? 23.886 13.472 -14.880 1.00 89.38 192 GLU A O 1
ATOM 1542 N N . ILE A 1 193 ? 25.768 12.241 -15.008 1.00 92.62 193 ILE A N 1
ATOM 1543 C CA . ILE A 1 193 ? 25.156 10.966 -14.613 1.00 92.62 193 ILE A CA 1
ATOM 1544 C C . ILE A 1 193 ? 24.681 11.032 -13.157 1.00 92.62 193 ILE A C 1
ATOM 1546 O O . ILE A 1 193 ? 23.556 10.632 -12.867 1.00 92.62 193 ILE A O 1
ATOM 1550 N N . LEU A 1 194 ? 25.499 11.581 -12.254 1.00 94.19 194 LEU A N 1
ATOM 1551 C CA . LEU A 1 194 ? 25.128 11.752 -10.848 1.00 94.19 194 LEU A CA 1
ATOM 1552 C C . LEU A 1 194 ? 23.915 12.680 -10.696 1.00 94.19 194 LEU A C 1
ATOM 1554 O O . LEU A 1 194 ? 22.964 12.334 -10.001 1.00 94.19 194 LEU A O 1
ATOM 1558 N N . ILE A 1 195 ? 23.912 13.820 -11.395 1.00 93.62 195 ILE A N 1
ATOM 1559 C CA . ILE A 1 195 ? 22.774 14.750 -11.406 1.00 93.62 195 ILE A CA 1
ATOM 1560 C C . ILE A 1 195 ? 21.522 14.045 -11.940 1.00 93.62 195 ILE A C 1
ATOM 1562 O O . ILE A 1 195 ? 20.463 14.129 -11.328 1.00 93.62 195 ILE A O 1
ATOM 1566 N N . ALA A 1 196 ? 21.631 13.306 -13.046 1.00 92.38 196 ALA A N 1
ATOM 1567 C CA . ALA A 1 196 ? 20.518 12.539 -13.594 1.00 92.38 196 ALA A CA 1
ATOM 1568 C C . ALA A 1 196 ? 19.957 11.517 -12.586 1.00 92.38 196 ALA A C 1
ATOM 1570 O O . ALA A 1 196 ? 18.740 11.417 -12.456 1.00 92.38 196 ALA A O 1
ATOM 1571 N N . GLY A 1 197 ? 20.818 10.802 -11.855 1.00 93.56 197 GLY A N 1
ATOM 1572 C CA . GLY A 1 197 ? 20.406 9.870 -10.801 1.00 93.56 197 GLY A CA 1
ATOM 1573 C C . GLY A 1 197 ? 19.707 10.558 -9.623 1.00 93.56 197 GLY A C 1
ATOM 1574 O O . GLY A 1 197 ? 18.670 10.083 -9.169 1.00 93.56 197 GLY A O 1
ATOM 1575 N N . ILE A 1 198 ? 20.208 11.715 -9.175 1.00 94.94 198 ILE A N 1
ATOM 1576 C CA . ILE A 1 198 ? 19.570 12.509 -8.109 1.00 94.94 198 ILE A CA 1
ATOM 1577 C C . ILE A 1 198 ? 18.175 12.968 -8.540 1.00 94.94 198 ILE A C 1
ATOM 1579 O O . ILE A 1 198 ? 17.218 12.818 -7.789 1.00 94.94 198 ILE A O 1
ATOM 1583 N N . 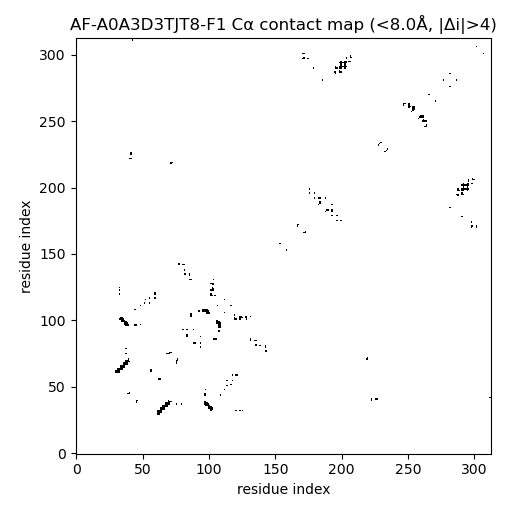PHE A 1 199 ? 18.030 13.492 -9.758 1.00 95.44 199 PHE A N 1
ATOM 1584 C CA . PHE A 1 199 ? 16.727 13.934 -10.261 1.00 95.44 199 PHE A CA 1
ATOM 1585 C C . PHE A 1 199 ? 15.749 12.774 -10.471 1.00 95.44 199 PHE A C 1
ATOM 1587 O O . PHE A 1 199 ? 14.556 12.951 -10.241 1.00 95.44 199 PHE A O 1
ATOM 1594 N N . PHE A 1 200 ? 16.241 11.592 -10.850 1.00 94.38 200 PHE A N 1
ATOM 1595 C CA . PHE A 1 200 ? 15.438 10.368 -10.873 1.00 94.38 200 PHE A CA 1
ATOM 1596 C C . PHE A 1 200 ? 14.903 10.026 -9.474 1.00 94.38 200 PHE A C 1
ATOM 1598 O O . PHE A 1 200 ? 13.698 9.841 -9.318 1.00 94.38 200 PHE A O 1
ATOM 1605 N N . ALA A 1 201 ? 15.761 10.046 -8.448 1.00 94.00 201 ALA A N 1
ATOM 1606 C CA . ALA A 1 201 ? 15.357 9.809 -7.061 1.00 94.00 201 ALA A CA 1
ATOM 1607 C C . ALA A 1 201 ? 14.381 10.877 -6.531 1.00 94.00 201 ALA A C 1
ATOM 1609 O O . ALA A 1 201 ? 13.400 10.536 -5.877 1.00 94.00 201 ALA A O 1
ATOM 1610 N N . ILE A 1 202 ? 14.593 12.159 -6.860 1.00 95.69 202 ILE A N 1
ATOM 1611 C CA . ILE A 1 202 ? 13.650 13.246 -6.537 1.00 95.69 202 ILE A CA 1
ATOM 1612 C C . ILE A 1 202 ? 12.291 12.996 -7.198 1.00 95.69 202 ILE A C 1
ATOM 1614 O O . ILE A 1 202 ? 11.261 13.222 -6.570 1.00 95.69 202 ILE A O 1
ATOM 1618 N N . GLY A 1 203 ? 12.278 12.525 -8.449 1.00 94.88 203 GLY A N 1
ATOM 1619 C CA . GLY A 1 203 ? 11.052 12.155 -9.153 1.00 94.88 203 GLY A CA 1
ATOM 1620 C C . GLY A 1 203 ? 10.281 11.051 -8.431 1.00 94.88 203 GLY A C 1
ATOM 1621 O O . GLY A 1 203 ? 9.078 11.199 -8.227 1.00 94.88 203 GLY A O 1
ATOM 1622 N N . ILE A 1 204 ? 10.981 10.000 -7.988 1.00 92.81 204 ILE A N 1
ATOM 1623 C CA . ILE A 1 204 ? 10.382 8.913 -7.200 1.00 92.81 204 ILE A CA 1
ATOM 1624 C C . ILE A 1 204 ? 9.806 9.448 -5.890 1.00 92.81 204 ILE A C 1
ATOM 1626 O O . ILE A 1 204 ? 8.627 9.259 -5.596 1.00 92.81 204 ILE A O 1
ATOM 1630 N N . PHE A 1 205 ? 10.620 10.184 -5.132 1.00 92.56 205 PHE A N 1
ATOM 1631 C CA . PHE A 1 205 ? 10.216 10.763 -3.856 1.00 92.56 205 PHE A CA 1
ATOM 1632 C C . PHE A 1 205 ? 8.986 11.668 -3.998 1.00 92.56 205 PHE A C 1
ATOM 1634 O O . PHE A 1 205 ? 8.031 11.541 -3.237 1.00 92.56 205 PHE A O 1
ATOM 1641 N N . ALA A 1 206 ? 8.975 12.557 -4.996 1.00 93.88 206 ALA A N 1
ATOM 1642 C CA . ALA A 1 206 ? 7.857 13.461 -5.241 1.00 93.88 206 ALA A CA 1
ATOM 1643 C C . ALA A 1 206 ? 6.582 12.708 -5.643 1.00 93.88 206 ALA A C 1
ATOM 1645 O O . ALA A 1 206 ? 5.500 13.061 -5.176 1.00 93.88 206 ALA A O 1
ATOM 1646 N N . ALA A 1 207 ? 6.696 11.669 -6.476 1.00 92.00 207 ALA A N 1
ATOM 1647 C CA . ALA A 1 207 ? 5.560 10.839 -6.860 1.00 92.00 207 ALA A CA 1
ATOM 164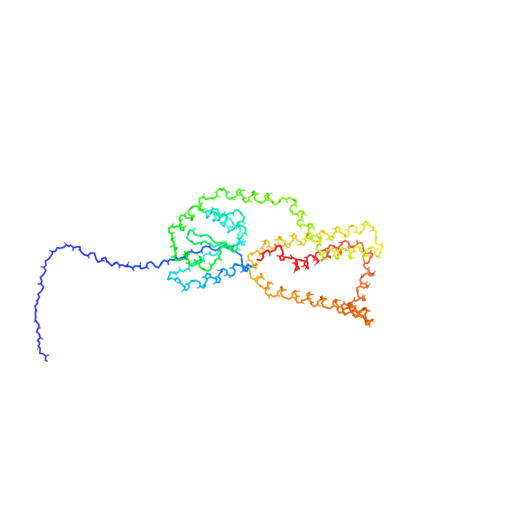8 C C . ALA A 1 207 ? 4.978 10.094 -5.653 1.00 92.00 207 ALA A C 1
ATOM 1650 O O . ALA A 1 207 ? 3.768 10.113 -5.459 1.00 92.00 207 ALA A O 1
ATOM 1651 N N . TYR A 1 208 ? 5.822 9.497 -4.810 1.00 89.12 208 TYR A N 1
ATOM 1652 C CA . TYR A 1 208 ? 5.384 8.785 -3.608 1.00 89.12 208 TYR A CA 1
ATOM 1653 C C . TYR A 1 208 ? 4.777 9.719 -2.569 1.00 89.12 208 TYR A C 1
ATOM 1655 O O . TYR A 1 208 ? 3.724 9.415 -2.015 1.00 89.12 208 TYR A O 1
ATOM 1663 N N . LEU A 1 209 ? 5.372 10.894 -2.363 1.00 89.56 209 LEU A N 1
ATOM 1664 C CA . LEU A 1 209 ? 4.811 11.909 -1.479 1.00 89.56 209 LEU A CA 1
ATOM 1665 C C . LEU A 1 209 ? 3.444 12.395 -1.984 1.00 89.56 209 LEU A C 1
ATOM 1667 O O . LEU A 1 209 ? 2.502 12.512 -1.201 1.00 89.56 209 LEU A O 1
ATOM 1671 N N . ALA A 1 210 ? 3.311 12.646 -3.290 1.00 89.75 210 ALA A N 1
ATOM 1672 C CA . ALA A 1 210 ? 2.048 13.052 -3.904 1.00 89.75 210 ALA A CA 1
ATOM 1673 C C . ALA A 1 210 ? 0.990 11.940 -3.850 1.00 89.75 210 ALA A C 1
ATOM 1675 O O . ALA A 1 210 ? -0.168 12.221 -3.558 1.00 89.75 210 ALA A O 1
ATOM 1676 N N . MET A 1 211 ? 1.372 10.683 -4.091 1.00 85.62 211 MET A N 1
ATOM 1677 C CA . MET A 1 211 ? 0.461 9.543 -3.980 1.00 85.62 211 MET A CA 1
ATOM 1678 C C . MET A 1 211 ? 0.025 9.325 -2.533 1.00 85.62 211 MET A C 1
ATOM 1680 O O . MET A 1 211 ? -1.165 9.178 -2.296 1.00 85.62 211 MET A O 1
ATOM 1684 N N . GLY A 1 212 ? 0.939 9.383 -1.563 1.00 81.94 212 GLY A N 1
ATOM 1685 C CA . GLY A 1 212 ? 0.608 9.239 -0.145 1.00 81.94 212 GLY A CA 1
ATOM 1686 C C . GLY A 1 212 ? -0.317 10.353 0.356 1.00 81.94 212 GLY A C 1
ATOM 1687 O O . GLY A 1 212 ? -1.362 10.080 0.939 1.00 81.94 212 GLY A O 1
ATOM 1688 N N . THR A 1 213 ? 0.014 11.615 0.068 1.00 81.25 213 THR A N 1
ATOM 1689 C CA . THR A 1 213 ? -0.830 12.767 0.449 1.00 81.25 213 THR A CA 1
ATOM 1690 C C . THR A 1 213 ? -2.167 12.796 -0.297 1.00 81.25 213 THR A C 1
ATOM 1692 O O . THR A 1 213 ? -3.195 13.112 0.299 1.00 81.25 213 THR A O 1
ATOM 1695 N N . GLY A 1 214 ? -2.183 12.418 -1.578 1.00 79.06 214 GLY A N 1
ATOM 1696 C CA . GLY A 1 214 ? -3.406 12.270 -2.366 1.00 79.06 214 GLY A CA 1
ATOM 1697 C C . GLY A 1 214 ? -4.297 11.134 -1.866 1.00 79.06 214 GLY A C 1
ATOM 1698 O O . GLY A 1 214 ? -5.514 11.296 -1.804 1.00 79.06 214 GLY A O 1
ATOM 1699 N N . LEU A 1 215 ? -3.700 10.013 -1.452 1.00 70.31 215 LEU A N 1
ATOM 1700 C CA . LEU A 1 215 ? -4.424 8.871 -0.908 1.00 70.31 215 LEU A CA 1
ATOM 1701 C C . LEU A 1 215 ? -5.064 9.207 0.440 1.00 70.31 215 LEU A C 1
ATOM 1703 O O . LEU A 1 215 ? -6.237 8.900 0.619 1.00 70.31 215 LEU A O 1
ATOM 1707 N N . LEU A 1 216 ? -4.353 9.919 1.325 1.00 64.31 216 LEU A N 1
ATOM 1708 C CA . LEU A 1 216 ? -4.888 10.423 2.599 1.00 64.31 216 LEU A CA 1
ATOM 1709 C C . LEU A 1 216 ? -6.130 11.313 2.412 1.00 64.31 216 LEU A C 1
ATOM 1711 O O . LEU A 1 216 ? -7.074 11.227 3.191 1.00 64.31 216 LEU A O 1
ATOM 1715 N N . GLY A 1 217 ? -6.164 12.135 1.359 1.00 64.69 217 GLY A N 1
ATOM 1716 C CA . GLY A 1 217 ? -7.334 12.958 1.025 1.00 64.69 217 GLY A CA 1
ATOM 1717 C C . GLY A 1 217 ? -8.487 12.183 0.374 1.00 64.69 217 GLY A C 1
ATOM 1718 O O . GLY A 1 217 ? -9.627 12.644 0.393 1.00 64.69 217 GLY A O 1
ATOM 1719 N N . ALA A 1 218 ? -8.206 11.011 -0.200 1.00 62.50 218 ALA A N 1
ATOM 1720 C CA . ALA A 1 218 ? -9.169 10.199 -0.937 1.00 62.50 218 ALA A CA 1
ATOM 1721 C C . ALA A 1 218 ? -9.738 9.022 -0.131 1.00 62.50 218 ALA A C 1
ATOM 1723 O O . ALA A 1 218 ? -10.639 8.362 -0.641 1.00 62.50 218 ALA A O 1
ATOM 1724 N N . VAL A 1 219 ? -9.267 8.772 1.099 1.00 60.19 219 VAL A N 1
ATOM 1725 C CA . VAL A 1 219 ? -9.602 7.593 1.930 1.00 60.19 219 VAL A CA 1
ATOM 1726 C C . VAL A 1 219 ? -11.105 7.265 1.958 1.00 60.19 219 VAL A C 1
ATOM 1728 O O . VAL A 1 219 ? -11.468 6.101 1.816 1.00 60.19 219 VAL A O 1
ATOM 1731 N N . GLY A 1 220 ? -11.994 8.263 2.025 1.00 58.44 220 GLY A N 1
ATOM 1732 C CA . GLY A 1 220 ? -13.452 8.044 2.013 1.00 58.44 220 GLY A CA 1
ATOM 1733 C C . GLY A 1 220 ? -14.048 7.558 0.678 1.00 58.44 220 GLY A C 1
ATOM 1734 O O . GLY A 1 220 ? -15.125 6.976 0.661 1.00 58.44 220 GLY A O 1
ATOM 1735 N N . TYR A 1 221 ? -13.356 7.755 -0.449 1.00 59.12 221 TYR A N 1
ATOM 1736 C CA . TYR A 1 221 ? -13.753 7.257 -1.778 1.00 59.12 221 TYR A CA 1
ATOM 1737 C C . TYR A 1 221 ? -13.082 5.924 -2.142 1.00 59.12 221 TYR A C 1
ATOM 1739 O O . TYR A 1 221 ? -13.467 5.278 -3.121 1.00 59.12 221 TYR A O 1
ATOM 1747 N N . VAL A 1 222 ? -12.072 5.506 -1.371 1.00 59.56 222 VAL A N 1
ATOM 1748 C CA . VAL A 1 222 ? -11.250 4.323 -1.666 1.00 59.56 222 VAL A CA 1
ATOM 1749 C C . VAL A 1 222 ? -12.042 3.025 -1.504 1.00 59.56 222 VAL A C 1
ATOM 1751 O O . VAL A 1 222 ? -11.741 2.066 -2.207 1.00 59.56 222 VAL A O 1
ATOM 1754 N N . GLU A 1 223 ? -13.103 2.986 -0.692 1.00 57.72 223 GLU A N 1
ATOM 1755 C CA . GLU A 1 223 ? -13.869 1.754 -0.435 1.00 57.72 223 GLU A CA 1
ATOM 1756 C C . GLU A 1 223 ? -14.442 1.122 -1.714 1.00 57.72 223 GLU A C 1
ATOM 1758 O O . GLU A 1 223 ? -14.306 -0.080 -1.954 1.00 57.72 223 GLU A O 1
ATOM 1763 N N . SER A 1 224 ? -15.030 1.940 -2.594 1.00 57.81 224 SER A N 1
ATOM 1764 C CA . SER A 1 224 ? -15.610 1.447 -3.848 1.00 57.81 224 SER A CA 1
ATOM 1765 C C . SER A 1 224 ? -14.555 1.201 -4.931 1.00 57.81 224 SER A C 1
ATOM 1767 O O . SER A 1 224 ? -14.775 0.385 -5.826 1.00 57.81 224 SER A O 1
ATOM 1769 N N . VAL A 1 225 ? -13.418 1.898 -4.867 1.00 62.00 225 VAL A N 1
ATOM 1770 C CA . VAL A 1 225 ? -12.318 1.769 -5.834 1.00 62.00 225 VAL A CA 1
ATOM 1771 C C . VAL A 1 225 ? -11.474 0.533 -5.523 1.00 62.00 225 VAL A C 1
ATOM 1773 O O . VAL A 1 225 ? -11.129 -0.220 -6.431 1.00 62.00 225 VAL A O 1
ATOM 1776 N N . SER A 1 226 ? -11.207 0.263 -4.248 1.00 62.78 226 SER A N 1
ATOM 1777 C CA . SER A 1 226 ? -10.351 -0.838 -3.810 1.00 62.78 226 SER A CA 1
ATOM 1778 C C . SER A 1 226 ? -10.917 -2.211 -4.181 1.00 62.78 226 SER A C 1
ATOM 1780 O O . SER A 1 226 ? -10.192 -3.054 -4.707 1.00 62.78 226 SER A O 1
ATOM 1782 N N . ARG A 1 227 ? -12.237 -2.412 -4.050 1.00 64.19 227 ARG A N 1
ATOM 1783 C CA . ARG A 1 227 ? -12.885 -3.668 -4.468 1.00 64.19 227 ARG A CA 1
ATOM 1784 C C . ARG A 1 227 ? -12.722 -3.939 -5.969 1.00 64.19 227 ARG A C 1
ATOM 1786 O O . ARG A 1 227 ? -12.515 -5.080 -6.376 1.00 64.19 227 ARG A O 1
ATOM 1793 N N . VAL A 1 228 ? -12.769 -2.894 -6.801 1.00 67.31 228 VAL A N 1
ATOM 1794 C CA . VAL A 1 228 ? -12.520 -3.005 -8.250 1.00 67.31 228 VAL A CA 1
ATOM 1795 C C . VAL A 1 228 ? -11.045 -3.303 -8.529 1.00 67.31 228 VAL A C 1
ATOM 1797 O O . VAL A 1 228 ? -10.743 -4.144 -9.376 1.00 67.31 228 VAL A O 1
ATOM 1800 N N . PHE A 1 229 ? -10.122 -2.669 -7.801 1.00 69.25 229 PHE A N 1
ATOM 1801 C CA . PHE A 1 229 ? -8.690 -2.962 -7.902 1.00 69.25 229 PHE A CA 1
ATOM 1802 C C . PHE A 1 229 ? -8.382 -4.429 -7.558 1.00 69.25 229 PHE A C 1
ATOM 1804 O O . PHE A 1 229 ? -7.711 -5.110 -8.333 1.00 69.25 229 PHE A O 1
ATOM 1811 N N . GLN A 1 230 ? -8.938 -4.957 -6.469 1.00 69.62 230 GLN A N 1
ATOM 1812 C CA . GLN A 1 230 ? -8.730 -6.350 -6.068 1.00 69.62 230 GLN A CA 1
ATOM 1813 C C . GLN A 1 230 ? -9.320 -7.357 -7.065 1.00 69.62 230 GLN A C 1
ATOM 1815 O O . GLN A 1 230 ? -8.639 -8.300 -7.462 1.00 69.62 230 GLN A O 1
ATOM 1820 N N . LEU A 1 231 ? -10.567 -7.157 -7.507 1.00 73.00 231 LEU A N 1
ATOM 1821 C CA . LEU A 1 231 ? -11.264 -8.127 -8.361 1.00 73.00 231 LEU A CA 1
ATOM 1822 C C . LEU A 1 231 ? -10.838 -8.082 -9.831 1.00 73.00 231 LEU A C 1
ATOM 1824 O O . LEU A 1 231 ? -10.943 -9.088 -10.528 1.00 73.00 231 LEU A O 1
ATOM 1828 N N . VAL A 1 232 ? -10.395 -6.924 -10.324 1.00 78.44 232 VAL A N 1
ATOM 1829 C CA . VAL A 1 232 ? -10.118 -6.726 -11.754 1.00 78.44 232 VAL A CA 1
ATOM 1830 C C . VAL A 1 232 ? -8.638 -6.487 -12.003 1.00 78.44 232 VAL A C 1
ATOM 1832 O O . VAL A 1 232 ? -8.046 -7.143 -12.860 1.00 78.44 232 VAL A O 1
ATOM 1835 N N . PHE A 1 233 ? -8.023 -5.564 -11.264 1.00 77.50 233 PHE A N 1
ATOM 1836 C CA . PHE A 1 233 ? -6.662 -5.127 -11.556 1.00 77.50 233 PHE A CA 1
ATOM 1837 C C . PHE A 1 233 ? -5.623 -6.188 -11.178 1.00 77.50 233 PHE A C 1
ATOM 1839 O O . PHE A 1 233 ? -4.729 -6.464 -11.978 1.00 77.50 233 PHE A O 1
ATOM 1846 N N . TYR A 1 234 ? -5.759 -6.848 -10.022 1.00 77.31 234 TYR A N 1
ATOM 1847 C CA . TYR A 1 234 ? -4.787 -7.864 -9.593 1.00 77.31 234 TYR A CA 1
ATOM 1848 C C . TYR A 1 234 ? -4.776 -9.112 -10.485 1.00 77.31 234 TYR A C 1
ATOM 1850 O O . TYR A 1 234 ? -3.690 -9.481 -10.947 1.00 77.31 234 TYR A O 1
ATOM 1858 N N . PRO A 1 235 ? -5.924 -9.723 -10.847 1.00 84.38 235 PRO A N 1
ATOM 1859 C CA . PRO A 1 235 ? -5.926 -10.824 -11.805 1.00 84.38 235 PRO A CA 1
ATOM 1860 C C . PRO A 1 235 ? -5.418 -10.388 -13.181 1.00 84.38 235 PRO A C 1
ATOM 1862 O O . PRO A 1 235 ? -4.661 -11.123 -13.815 1.00 84.38 235 PRO A O 1
ATOM 1865 N N . ALA A 1 236 ? -5.769 -9.179 -13.638 1.00 87.00 236 ALA A N 1
ATOM 1866 C CA . ALA A 1 236 ? -5.280 -8.658 -14.912 1.00 87.00 236 ALA A CA 1
ATOM 1867 C C . ALA A 1 236 ? -3.752 -8.492 -14.920 1.00 87.00 236 ALA A C 1
ATOM 1869 O O . ALA A 1 236 ? -3.102 -8.899 -15.883 1.00 87.00 236 ALA A O 1
ATOM 1870 N N . MET A 1 237 ? -3.167 -7.955 -13.846 1.00 82.81 237 MET A N 1
ATOM 1871 C CA . MET A 1 237 ? -1.717 -7.818 -13.692 1.00 82.81 237 MET A CA 1
ATOM 1872 C C . MET A 1 237 ? -1.014 -9.171 -13.579 1.00 82.81 237 MET A C 1
ATOM 1874 O O . MET A 1 237 ? 0.034 -9.359 -14.200 1.00 82.81 237 MET A O 1
ATOM 1878 N N . ALA A 1 238 ? -1.593 -10.134 -12.859 1.00 86.44 238 ALA A N 1
ATOM 1879 C CA . ALA A 1 238 ? -1.070 -11.497 -12.779 1.00 86.44 238 ALA A CA 1
ATOM 1880 C C . ALA A 1 238 ? -1.058 -12.182 -14.157 1.00 86.44 238 ALA A C 1
ATOM 1882 O O . ALA A 1 238 ? -0.052 -12.767 -14.557 1.00 86.44 238 ALA A O 1
ATOM 1883 N N . VAL A 1 239 ? -2.139 -12.050 -14.935 1.00 92.38 239 VAL A N 1
ATOM 1884 C CA . VAL A 1 239 ? -2.198 -12.563 -16.312 1.00 92.38 239 VAL A CA 1
ATOM 1885 C C . VAL A 1 239 ? -1.195 -11.835 -17.206 1.00 92.38 239 VAL A C 1
ATOM 1887 O O . VAL A 1 239 ? -0.458 -12.481 -17.946 1.00 92.38 239 VAL A O 1
ATOM 1890 N N . PHE A 1 240 ? -1.121 -10.505 -17.132 1.00 89.38 240 PHE A N 1
ATOM 1891 C CA . PHE A 1 240 ? -0.210 -9.700 -17.945 1.00 89.38 240 PHE A CA 1
ATOM 1892 C C . PHE A 1 240 ? 1.259 -10.061 -17.692 1.00 89.38 240 PHE A C 1
ATOM 1894 O O . PHE A 1 240 ? 1.998 -10.370 -18.630 1.00 89.38 240 PHE A O 1
ATOM 1901 N N . THR A 1 241 ? 1.678 -10.083 -16.427 1.00 87.06 241 THR A N 1
ATOM 1902 C CA . THR A 1 241 ? 3.042 -10.464 -16.034 1.00 87.06 241 THR A CA 1
ATOM 1903 C C . THR A 1 241 ? 3.329 -11.934 -16.337 1.00 87.06 241 THR A C 1
ATOM 1905 O O . THR A 1 241 ? 4.411 -12.244 -16.836 1.00 87.06 241 THR A O 1
ATOM 1908 N N . GLY A 1 242 ? 2.353 -12.831 -16.159 1.00 93.00 242 GLY A N 1
ATOM 1909 C CA . GLY A 1 242 ? 2.452 -14.237 -16.555 1.00 93.00 242 GLY A CA 1
ATOM 1910 C C . GLY A 1 242 ? 2.670 -14.420 -18.061 1.00 93.00 242 GLY A C 1
ATOM 1911 O O . GLY A 1 242 ? 3.544 -15.182 -18.478 1.00 93.00 242 GLY A O 1
ATOM 1912 N N . VAL A 1 243 ? 1.950 -13.666 -18.897 1.00 93.94 243 VAL A N 1
ATOM 1913 C CA . VAL A 1 243 ? 2.159 -13.648 -20.353 1.00 93.94 243 VAL A CA 1
ATOM 1914 C C . VAL A 1 243 ? 3.558 -13.134 -20.695 1.00 93.94 243 VAL A C 1
ATOM 1916 O O . VAL A 1 243 ? 4.252 -13.766 -21.492 1.00 93.94 243 VAL A O 1
ATOM 1919 N N . LEU A 1 244 ? 4.014 -12.035 -20.081 1.00 90.25 244 LEU A N 1
ATOM 1920 C CA . LEU A 1 244 ? 5.371 -11.514 -20.296 1.00 90.25 244 LEU A CA 1
ATOM 1921 C C . LEU A 1 244 ? 6.455 -12.515 -19.877 1.00 90.25 244 LEU A C 1
ATOM 1923 O O . LEU A 1 244 ? 7.459 -12.657 -20.581 1.00 90.25 244 LEU A O 1
ATOM 1927 N N . ALA A 1 245 ? 6.250 -13.244 -18.779 1.00 91.88 245 ALA A N 1
ATOM 1928 C CA . ALA A 1 245 ? 7.165 -14.283 -18.322 1.00 91.88 245 ALA A CA 1
ATOM 1929 C C . ALA A 1 245 ? 7.255 -15.435 -19.336 1.00 91.88 245 ALA A C 1
ATOM 1931 O O . ALA A 1 245 ? 8.355 -15.806 -19.751 1.00 91.88 245 ALA A O 1
ATOM 1932 N N . ILE A 1 246 ? 6.113 -15.947 -19.815 1.00 94.81 246 ILE A N 1
ATOM 1933 C CA . ILE A 1 246 ? 6.074 -17.000 -20.843 1.00 94.81 246 ILE A CA 1
ATOM 1934 C C . ILE A 1 246 ? 6.757 -16.519 -22.127 1.00 94.81 246 ILE A C 1
ATOM 1936 O O . ILE A 1 246 ? 7.600 -17.227 -22.680 1.00 94.81 246 ILE A O 1
ATOM 1940 N N . LEU A 1 247 ? 6.440 -15.308 -22.594 1.00 92.75 247 LEU A N 1
ATOM 1941 C CA . LEU A 1 247 ? 7.060 -14.731 -23.788 1.00 92.75 247 LEU A CA 1
ATOM 1942 C C . LEU A 1 247 ? 8.576 -14.573 -23.630 1.00 92.75 247 LEU A C 1
ATOM 1944 O O . LEU A 1 247 ? 9.309 -14.852 -24.575 1.00 92.75 247 LEU A O 1
ATOM 1948 N N . SER A 1 248 ? 9.059 -14.221 -22.438 1.00 91.50 248 SER A N 1
ATOM 1949 C CA . SER A 1 248 ? 10.497 -14.130 -22.150 1.00 91.50 248 SER A CA 1
ATOM 1950 C C . SER A 1 248 ? 11.196 -15.491 -22.267 1.00 91.50 248 SER A C 1
ATOM 1952 O O . SER A 1 248 ? 12.282 -15.588 -22.843 1.00 91.50 248 SER A O 1
ATOM 1954 N N . VAL A 1 249 ? 10.558 -16.571 -21.799 1.00 93.94 249 VAL A N 1
ATOM 1955 C CA . VAL A 1 249 ? 11.068 -17.947 -21.961 1.00 93.94 249 VAL A CA 1
ATOM 1956 C C . VAL A 1 249 ? 11.044 -18.377 -23.431 1.00 93.94 249 VAL A C 1
ATOM 1958 O O . VAL A 1 249 ? 12.005 -18.974 -23.930 1.00 93.94 249 VAL A O 1
ATOM 1961 N N . VAL A 1 250 ? 9.971 -18.049 -24.155 1.00 92.38 250 VAL A N 1
ATOM 1962 C CA . VAL A 1 250 ? 9.869 -18.317 -25.597 1.00 92.38 250 VAL A CA 1
ATOM 1963 C C . VAL A 1 250 ? 10.970 -17.582 -26.357 1.00 92.38 250 VAL A C 1
ATOM 1965 O O . VAL A 1 250 ? 11.593 -18.177 -27.239 1.00 92.38 250 VAL A O 1
ATOM 1968 N N . ASP A 1 251 ? 11.253 -16.331 -26.003 1.00 91.69 251 ASP A N 1
ATOM 1969 C CA . ASP A 1 251 ? 12.310 -15.531 -26.616 1.00 91.69 251 ASP A CA 1
ATOM 1970 C C . ASP A 1 251 ? 13.692 -16.117 -26.355 1.00 91.69 251 ASP A C 1
ATOM 1972 O O . ASP A 1 251 ? 14.465 -16.271 -27.305 1.00 91.69 251 ASP A O 1
ATOM 1976 N N . PHE A 1 252 ? 13.966 -16.566 -25.127 1.00 91.19 252 PHE A N 1
ATOM 1977 C CA . PHE A 1 252 ? 15.188 -17.306 -24.817 1.00 91.19 252 PHE A CA 1
ATOM 1978 C C . PHE A 1 252 ? 15.351 -18.526 -25.734 1.00 91.19 252 PHE A C 1
ATOM 1980 O O . PHE A 1 252 ? 16.385 -18.681 -26.389 1.00 91.19 252 PHE A O 1
ATOM 1987 N N . TYR A 1 253 ? 14.317 -19.363 -25.861 1.00 93.19 253 TYR A N 1
ATOM 1988 C CA . TYR A 1 253 ? 14.384 -20.555 -26.706 1.00 93.19 253 TYR A CA 1
ATOM 1989 C C . TYR A 1 253 ? 14.552 -20.207 -28.196 1.00 93.19 253 TYR A C 1
ATOM 1991 O O . TYR A 1 253 ? 15.335 -20.822 -28.928 1.00 93.19 253 TYR A O 1
ATOM 1999 N N . ARG A 1 254 ? 13.832 -19.185 -28.662 1.00 90.81 254 ARG A N 1
ATOM 2000 C CA . ARG A 1 254 ? 13.813 -18.738 -30.057 1.00 90.81 254 ARG A CA 1
ATOM 2001 C C . ARG A 1 254 ? 15.147 -18.126 -30.486 1.00 90.81 254 ARG A C 1
ATOM 2003 O O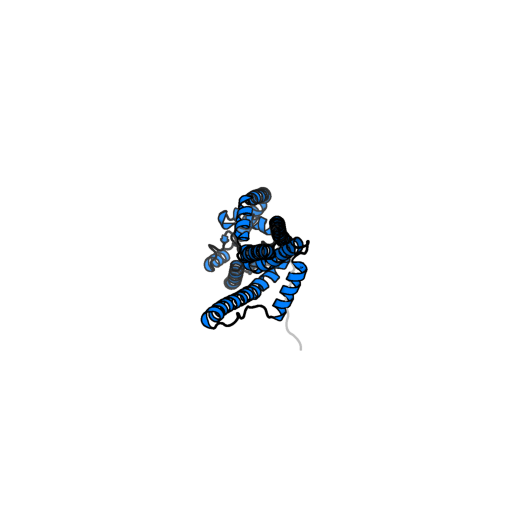 . ARG A 1 254 ? 15.605 -18.409 -31.596 1.00 90.81 254 ARG A O 1
ATOM 2010 N N . MET A 1 255 ? 15.788 -17.367 -29.602 1.00 90.44 255 MET A N 1
ATOM 2011 C CA . MET A 1 255 ? 17.115 -16.799 -29.826 1.00 90.44 255 MET A CA 1
ATOM 2012 C C . MET A 1 255 ? 18.207 -17.865 -29.714 1.00 90.44 255 MET A C 1
ATOM 2014 O O . MET A 1 255 ? 19.061 -17.946 -30.591 1.00 90.44 255 MET A O 1
ATOM 2018 N N . ARG A 1 256 ? 18.161 -18.724 -28.685 1.00 90.44 256 ARG A N 1
ATOM 2019 C CA . ARG A 1 256 ? 19.234 -19.690 -28.396 1.00 90.44 256 ARG A CA 1
ATOM 2020 C C . ARG A 1 256 ? 19.270 -20.893 -29.336 1.00 90.44 256 ARG A C 1
ATOM 2022 O O . ARG A 1 256 ? 20.364 -21.378 -29.629 1.00 90.44 256 ARG A O 1
ATOM 2029 N N . TYR A 1 257 ? 18.105 -21.392 -29.757 1.00 90.19 257 TYR A N 1
ATOM 2030 C CA . TYR A 1 257 ? 17.990 -22.643 -30.521 1.00 90.19 257 TYR A CA 1
ATOM 2031 C C . TYR A 1 257 ? 17.462 -22.454 -31.943 1.00 90.19 257 TYR A C 1
ATOM 2033 O O . TYR A 1 257 ? 17.763 -23.266 -32.812 1.00 90.19 257 TYR A O 1
ATOM 2041 N N . LYS A 1 258 ? 16.675 -21.402 -32.208 1.00 85.50 258 LYS A N 1
ATOM 2042 C CA . LYS A 1 258 ? 16.079 -21.166 -33.537 1.00 85.50 258 LYS A CA 1
ATOM 2043 C C . LYS A 1 258 ? 16.734 -20.025 -34.320 1.00 85.50 258 LYS A C 1
ATOM 2045 O O . LYS A 1 258 ? 16.306 -19.798 -35.449 1.00 85.50 258 LYS A O 1
ATOM 2050 N N . ASN A 1 259 ? 17.722 -19.314 -33.756 1.00 85.44 259 ASN A N 1
ATOM 2051 C CA . ASN A 1 259 ? 18.353 -18.118 -34.346 1.00 85.44 259 ASN A CA 1
ATOM 2052 C C . ASN A 1 259 ? 17.329 -17.102 -34.895 1.00 85.44 259 ASN A C 1
ATOM 2054 O O . ASN A 1 259 ? 17.548 -16.438 -35.907 1.00 85.44 259 ASN A O 1
ATOM 2058 N N . LYS A 1 260 ? 16.166 -17.008 -34.243 1.00 84.88 260 LYS A N 1
ATOM 2059 C CA . LYS A 1 260 ? 15.075 -16.101 -34.607 1.00 84.88 260 LYS A CA 1
ATOM 2060 C C . LYS A 1 260 ? 15.041 -14.937 -33.621 1.00 84.88 260 LYS A C 1
ATOM 2062 O O . LYS A 1 260 ? 15.417 -15.084 -32.462 1.00 84.88 260 LYS A O 1
ATOM 2067 N N . LYS A 1 261 ? 14.559 -13.786 -34.089 1.00 83.31 261 LYS A N 1
ATOM 2068 C CA . LYS A 1 261 ? 14.389 -12.584 -33.264 1.00 83.31 261 LYS A CA 1
ATOM 2069 C C . LYS A 1 261 ? 13.388 -12.806 -32.127 1.00 83.31 261 LYS A C 1
ATOM 2071 O O . LYS A 1 261 ? 12.428 -13.577 -32.286 1.00 83.31 261 LYS A O 1
ATOM 2076 N N . ALA A 1 262 ? 13.619 -12.099 -31.025 1.00 86.00 262 ALA A N 1
ATOM 2077 C CA . ALA A 1 262 ? 12.703 -12.020 -29.897 1.00 86.00 262 ALA A CA 1
ATOM 2078 C C . ALA A 1 262 ? 11.346 -11.455 -30.350 1.00 86.00 262 ALA A C 1
ATOM 2080 O O . ALA A 1 262 ? 11.267 -10.582 -31.214 1.00 86.00 262 ALA A O 1
ATOM 2081 N N . ILE A 1 263 ? 10.270 -12.002 -29.805 1.00 84.31 263 ILE A N 1
ATOM 2082 C CA . ILE A 1 263 ? 8.889 -11.570 -29.996 1.00 84.31 263 ILE A CA 1
ATOM 2083 C C . ILE A 1 263 ? 8.654 -10.272 -29.223 1.00 84.31 263 ILE A C 1
ATOM 2085 O O . ILE A 1 263 ? 7.987 -9.381 -29.742 1.00 84.31 263 ILE A O 1
ATOM 2089 N N . LEU A 1 264 ? 9.256 -10.132 -28.037 1.00 82.94 264 LEU A N 1
ATOM 2090 C CA . LEU A 1 264 ? 9.212 -8.916 -27.217 1.00 82.94 264 LEU A CA 1
ATOM 2091 C C . LEU A 1 264 ? 10.129 -7.799 -27.746 1.00 82.94 264 LEU A C 1
ATOM 2093 O O . LEU A 1 264 ? 10.228 -6.723 -27.156 1.00 82.94 264 LEU A O 1
ATOM 2097 N N . GLU A 1 265 ? 10.815 -8.026 -28.868 1.00 82.12 265 GLU A N 1
ATOM 2098 C CA . GLU A 1 265 ? 11.619 -6.999 -29.517 1.00 82.12 265 GLU A CA 1
ATOM 2099 C C . GLU A 1 265 ? 10.717 -5.865 -30.032 1.00 82.12 265 GLU A C 1
ATOM 2101 O O . GLU A 1 265 ? 9.760 -6.099 -30.770 1.00 82.12 265 GLU A O 1
ATOM 2106 N N . LEU A 1 266 ? 11.049 -4.611 -29.692 1.00 77.44 266 LEU A N 1
ATOM 2107 C CA . LEU A 1 266 ? 10.333 -3.448 -30.224 1.00 77.44 266 LEU A CA 1
ATOM 2108 C C . LEU A 1 266 ? 10.253 -3.507 -31.756 1.00 77.44 266 LEU A C 1
ATOM 2110 O O . LEU A 1 266 ? 11.254 -3.764 -32.435 1.00 77.44 266 LEU A O 1
ATOM 2114 N N . SER A 1 267 ? 9.077 -3.179 -32.295 1.00 82.50 267 SER A N 1
ATOM 2115 C CA . SER A 1 267 ? 8.862 -3.128 -33.740 1.00 82.50 267 SER A CA 1
ATOM 2116 C C . SER A 1 267 ? 9.872 -2.184 -34.415 1.00 82.50 267 SER A C 1
ATOM 2118 O O . SER A 1 267 ? 10.286 -1.177 -33.826 1.00 82.50 267 SER A O 1
ATOM 2120 N N . PRO A 1 268 ? 10.287 -2.460 -35.665 1.00 77.00 268 PRO A N 1
ATOM 2121 C CA . PRO A 1 268 ? 11.325 -1.679 -36.340 1.00 77.00 268 PRO A CA 1
ATOM 2122 C C . PRO A 1 268 ? 10.974 -0.186 -36.462 1.00 77.00 268 PRO A C 1
ATOM 2124 O O . PRO A 1 268 ? 11.860 0.664 -36.365 1.00 77.00 268 PRO A O 1
ATOM 2127 N N . GLY A 1 269 ? 9.685 0.149 -36.598 1.00 77.75 269 GLY A N 1
ATOM 2128 C CA . GLY A 1 269 ? 9.214 1.536 -36.599 1.00 77.75 269 GLY A CA 1
ATOM 2129 C C . GLY A 1 269 ? 9.404 2.234 -35.250 1.00 77.75 269 GLY A C 1
ATOM 2130 O O . GLY A 1 269 ? 9.854 3.380 -35.209 1.00 77.75 269 GLY A O 1
ATOM 2131 N N . LEU A 1 270 ? 9.128 1.533 -34.146 1.00 78.56 270 LEU A N 1
ATOM 2132 C CA . LEU A 1 270 ? 9.313 2.076 -32.802 1.00 78.56 270 LEU A CA 1
ATOM 2133 C C . LEU A 1 270 ? 10.802 2.213 -32.475 1.00 78.56 270 LEU A C 1
ATOM 2135 O O . LEU A 1 270 ? 11.225 3.272 -32.026 1.00 78.56 270 LEU A O 1
ATOM 2139 N N . LYS A 1 271 ? 11.624 1.219 -32.839 1.00 78.94 271 LYS A N 1
ATOM 2140 C CA . LYS A 1 271 ? 13.087 1.305 -32.720 1.00 78.94 271 LYS A CA 1
ATOM 2141 C C . LYS A 1 271 ? 13.658 2.521 -33.429 1.00 78.94 271 LYS A C 1
ATOM 2143 O O . LYS A 1 271 ? 14.495 3.209 -32.847 1.00 78.94 271 LYS A O 1
ATOM 2148 N N . LYS A 1 272 ? 13.215 2.793 -34.660 1.00 78.12 272 LYS A N 1
ATOM 2149 C CA . LYS A 1 272 ? 13.686 3.948 -35.430 1.00 78.12 272 LYS A CA 1
ATOM 2150 C C . LYS A 1 272 ? 13.308 5.264 -34.749 1.00 78.12 272 LYS A C 1
ATOM 2152 O O . LYS A 1 272 ? 14.180 6.111 -34.575 1.00 78.12 272 LYS A O 1
ATOM 2157 N N . LYS A 1 273 ? 12.058 5.403 -34.288 1.00 79.69 273 LYS A N 1
ATOM 2158 C CA . LYS A 1 273 ? 11.611 6.584 -33.528 1.00 79.69 273 LYS A CA 1
ATOM 2159 C C . LYS A 1 273 ? 12.413 6.771 -32.243 1.00 79.69 273 LYS A C 1
ATOM 2161 O O . LYS A 1 273 ? 12.902 7.867 -31.989 1.00 79.69 273 LYS A O 1
ATOM 2166 N N . THR A 1 274 ? 12.608 5.706 -31.470 1.00 75.50 274 THR A N 1
ATOM 2167 C CA . THR A 1 274 ? 13.397 5.751 -30.236 1.00 75.50 274 THR A CA 1
ATOM 2168 C C . THR A 1 274 ? 14.843 6.156 -30.523 1.00 75.50 274 THR A C 1
ATOM 2170 O O . THR A 1 274 ? 15.359 7.041 -29.852 1.00 75.50 274 THR A O 1
ATOM 2173 N N . HIS A 1 275 ? 15.482 5.604 -31.562 1.00 76.56 275 HIS A N 1
ATOM 2174 C CA . HIS A 1 275 ? 16.843 5.988 -31.961 1.00 76.56 275 HIS A CA 1
ATOM 2175 C C . HIS A 1 275 ? 16.940 7.437 -32.450 1.00 76.56 275 HIS A C 1
ATOM 2177 O O . HIS A 1 275 ? 17.938 8.098 -32.174 1.00 76.56 275 HIS A O 1
ATOM 2183 N N . GLU A 1 276 ? 15.934 7.949 -33.161 1.00 78.12 276 GLU A N 1
ATOM 2184 C CA . GLU A 1 276 ? 15.896 9.351 -33.592 1.00 78.12 276 GLU A CA 1
ATOM 2185 C C . GLU A 1 276 ? 15.733 10.310 -32.411 1.00 78.12 276 GLU A C 1
ATOM 2187 O O . GLU A 1 276 ? 16.474 11.291 -32.322 1.00 78.12 276 GLU A O 1
ATOM 2192 N N . ILE A 1 277 ? 14.813 10.015 -31.486 1.00 75.12 277 ILE A N 1
ATOM 2193 C CA . ILE A 1 277 ? 14.613 10.796 -30.256 1.00 75.12 277 ILE A CA 1
ATOM 2194 C C . ILE A 1 277 ? 15.893 10.775 -29.420 1.00 75.12 277 ILE A C 1
ATOM 2196 O O . ILE A 1 277 ? 16.376 11.829 -29.009 1.00 75.12 277 ILE A O 1
ATOM 2200 N N . ILE A 1 278 ? 16.483 9.592 -29.237 1.00 71.69 278 ILE A N 1
ATOM 2201 C CA . ILE A 1 278 ? 17.764 9.419 -28.553 1.00 71.69 278 ILE A CA 1
ATOM 2202 C C . ILE A 1 278 ? 18.842 10.243 -29.245 1.00 71.69 278 ILE A C 1
ATOM 2204 O O . ILE A 1 278 ? 19.489 11.039 -28.588 1.00 71.69 278 ILE A O 1
ATOM 2208 N N . ARG A 1 279 ? 19.039 10.126 -30.560 1.00 70.19 279 ARG A N 1
ATOM 2209 C CA . ARG A 1 279 ? 20.124 10.836 -31.251 1.00 70.19 279 ARG A CA 1
ATOM 2210 C C . ARG A 1 279 ? 19.964 12.358 -31.170 1.00 70.19 279 ARG A C 1
ATOM 2212 O O . ARG A 1 279 ? 20.965 13.054 -31.024 1.00 70.19 279 ARG A O 1
ATOM 2219 N N . LYS A 1 280 ? 18.730 12.868 -31.238 1.00 72.50 280 LYS A N 1
ATOM 2220 C CA . LYS A 1 280 ? 18.439 14.306 -31.118 1.00 72.50 280 LYS A CA 1
ATOM 2221 C C . LYS A 1 280 ? 18.625 14.827 -29.690 1.00 72.50 280 LYS A C 1
ATOM 2223 O O . LYS A 1 280 ? 19.161 15.917 -29.517 1.00 72.50 280 LYS A O 1
ATOM 2228 N N . ASN A 1 281 ? 18.245 14.046 -28.678 1.00 72.44 281 ASN A N 1
ATOM 2229 C CA . ASN A 1 281 ? 18.209 14.492 -27.279 1.00 72.44 281 ASN A CA 1
ATOM 2230 C C . ASN A 1 281 ? 19.361 13.956 -26.410 1.00 72.44 281 ASN A C 1
ATOM 2232 O O . ASN A 1 281 ? 19.541 14.403 -25.280 1.00 72.44 281 ASN A O 1
ATOM 2236 N N . ALA A 1 282 ? 20.199 13.064 -26.942 1.00 65.94 282 ALA A N 1
ATOM 2237 C CA . ALA A 1 282 ? 21.330 12.428 -26.259 1.00 65.94 282 ALA A CA 1
ATOM 2238 C C . ALA A 1 282 ? 22.318 13.430 -25.653 1.00 65.94 282 ALA A C 1
ATOM 2240 O O . ALA A 1 282 ? 22.959 13.123 -24.650 1.00 65.94 282 ALA A O 1
ATOM 2241 N N . ARG A 1 283 ? 22.422 14.639 -26.223 1.00 65.75 283 ARG A N 1
ATOM 2242 C CA . ARG A 1 283 ? 23.274 15.745 -25.742 1.00 65.75 283 ARG A CA 1
ATOM 2243 C C . ARG A 1 283 ? 22.491 16.940 -25.192 1.00 65.75 283 ARG A C 1
ATOM 2245 O O . ARG A 1 283 ? 23.075 17.988 -24.933 1.00 65.75 283 ARG A O 1
ATOM 2252 N N . ALA A 1 284 ? 21.179 16.808 -25.005 1.00 73.81 284 ALA A N 1
ATOM 2253 C CA . ALA A 1 284 ? 20.377 17.879 -24.435 1.00 73.81 284 ALA A CA 1
ATOM 2254 C C . ALA A 1 284 ? 20.820 18.169 -22.991 1.00 73.81 284 ALA A C 1
ATOM 2256 O O . ALA A 1 284 ? 21.016 17.252 -22.186 1.00 73.81 284 ALA A O 1
ATOM 2257 N N . LYS A 1 285 ? 20.953 19.453 -22.643 1.00 72.00 285 LYS A N 1
ATOM 2258 C CA . LYS A 1 285 ? 21.242 19.885 -21.262 1.00 72.00 285 LYS A CA 1
ATOM 2259 C C . LYS A 1 285 ? 20.092 19.575 -20.290 1.00 72.00 285 LYS A C 1
ATOM 2261 O O . LYS A 1 285 ? 20.274 19.661 -19.084 1.00 72.00 285 LYS A O 1
ATOM 2266 N N . THR A 1 286 ? 18.929 19.180 -20.803 1.00 80.62 286 THR A N 1
ATOM 2267 C CA . THR A 1 286 ? 17.701 18.856 -20.061 1.00 80.62 286 THR A CA 1
ATOM 2268 C C . THR A 1 286 ? 17.596 17.385 -19.646 1.00 80.62 286 THR A C 1
ATOM 2270 O O . THR A 1 286 ? 16.507 16.904 -19.345 1.00 80.62 286 THR A O 1
ATOM 2273 N N . ILE A 1 287 ? 18.710 16.645 -19.607 1.00 84.06 287 ILE A N 1
ATOM 2274 C CA . ILE A 1 287 ? 18.694 15.212 -19.271 1.00 84.06 287 ILE A CA 1
ATOM 2275 C C . ILE A 1 287 ? 18.159 14.938 -17.861 1.00 84.06 287 ILE A C 1
ATOM 2277 O O . ILE A 1 287 ? 17.480 13.944 -17.644 1.00 84.06 287 ILE A O 1
ATOM 2281 N N . TRP A 1 288 ? 18.379 15.872 -16.936 1.00 87.50 288 TRP A N 1
ATOM 2282 C CA . TRP A 1 288 ? 17.843 15.830 -15.579 1.00 87.50 288 TRP A CA 1
ATOM 2283 C C . TRP A 1 288 ? 16.305 15.887 -15.547 1.00 87.50 288 TRP A C 1
ATOM 2285 O O . TRP A 1 288 ? 15.701 15.201 -14.730 1.00 87.50 288 TRP A O 1
ATOM 2295 N N . ILE A 1 289 ? 15.660 16.615 -16.473 1.00 89.69 289 ILE A N 1
ATOM 2296 C CA . ILE A 1 289 ? 14.189 16.640 -16.605 1.00 89.69 289 ILE A CA 1
ATOM 2297 C C . ILE A 1 289 ? 13.692 15.266 -17.039 1.00 89.69 289 ILE A C 1
ATOM 2299 O O . ILE A 1 289 ? 12.744 14.740 -16.467 1.00 89.69 289 ILE A O 1
ATOM 2303 N N . ALA A 1 290 ? 14.345 14.672 -18.041 1.00 88.19 290 ALA A N 1
ATOM 2304 C CA . ALA A 1 290 ? 13.980 13.346 -18.526 1.00 88.19 290 ALA A CA 1
ATOM 2305 C C . ALA A 1 290 ? 14.131 12.288 -17.424 1.00 88.19 290 ALA A C 1
ATOM 2307 O O . ALA A 1 290 ? 13.248 11.449 -17.274 1.00 88.19 290 ALA A O 1
ATOM 2308 N N . SER A 1 291 ? 15.197 12.365 -16.624 1.00 91.44 291 SER A N 1
ATOM 2309 C CA . SER A 1 291 ? 15.390 11.491 -15.466 1.00 91.44 291 SER A CA 1
ATOM 2310 C C . SER A 1 291 ? 14.324 11.685 -14.391 1.00 91.44 291 SER A C 1
ATOM 2312 O O . SER A 1 291 ? 13.815 10.697 -13.876 1.00 91.44 291 SER A O 1
ATOM 2314 N N . LEU A 1 292 ? 13.942 12.928 -14.084 1.00 94.06 292 LEU A N 1
ATOM 2315 C CA . LEU A 1 292 ? 12.873 13.219 -13.125 1.00 94.06 292 LEU A CA 1
ATOM 2316 C C . LEU A 1 292 ? 11.529 12.651 -13.588 1.00 94.06 292 LEU A C 1
ATOM 2318 O O . LEU A 1 292 ? 10.853 11.968 -12.825 1.00 94.06 292 LEU A O 1
ATOM 2322 N N . VAL A 1 293 ? 11.165 12.879 -14.853 1.00 92.56 293 VAL A N 1
ATOM 2323 C CA . VAL A 1 293 ? 9.930 12.333 -15.436 1.00 92.56 293 VAL A CA 1
ATOM 2324 C C . VAL A 1 293 ? 9.972 10.805 -15.465 1.00 92.56 293 VAL A C 1
ATOM 2326 O O . VAL A 1 293 ? 8.970 10.167 -15.157 1.00 92.56 293 VAL A O 1
ATOM 2329 N N . ALA A 1 294 ? 11.122 10.210 -15.792 1.00 90.69 294 ALA A N 1
ATOM 2330 C CA . ALA A 1 294 ? 11.296 8.763 -15.739 1.00 90.69 294 ALA A CA 1
ATOM 2331 C C . ALA A 1 294 ? 11.088 8.220 -14.319 1.00 90.69 294 ALA A C 1
ATOM 2333 O O . ALA A 1 294 ? 10.383 7.230 -14.171 1.00 90.69 294 ALA A O 1
ATOM 2334 N N . GLY A 1 295 ? 11.627 8.888 -13.292 1.00 92.75 295 GLY A N 1
ATOM 2335 C CA . GLY A 1 295 ? 11.403 8.527 -11.890 1.00 92.75 295 GLY A CA 1
ATOM 2336 C C . GLY A 1 295 ? 9.920 8.542 -11.523 1.00 92.75 295 GLY A C 1
ATOM 2337 O O . GLY A 1 295 ? 9.405 7.543 -11.037 1.00 92.75 295 GLY A O 1
ATOM 2338 N N . ILE A 1 296 ? 9.206 9.619 -11.869 1.00 93.88 296 ILE A N 1
ATOM 2339 C CA . ILE A 1 296 ? 7.758 9.731 -11.627 1.00 93.88 296 ILE A CA 1
ATOM 2340 C C . ILE A 1 296 ? 6.987 8.592 -12.306 1.00 93.88 296 ILE A C 1
ATOM 2342 O O . ILE A 1 296 ? 6.163 7.936 -11.675 1.00 93.88 296 ILE A O 1
ATOM 2346 N N . LEU A 1 297 ? 7.241 8.345 -13.596 1.00 91.81 297 LEU A N 1
ATOM 2347 C CA . LEU A 1 297 ? 6.535 7.304 -14.349 1.00 91.81 297 LEU A CA 1
ATOM 2348 C C . LEU A 1 297 ? 6.802 5.906 -13.787 1.00 91.81 297 LEU A C 1
ATOM 2350 O O . LEU A 1 297 ? 5.883 5.093 -13.721 1.00 91.81 297 LEU A O 1
ATOM 2354 N N . VAL A 1 298 ? 8.043 5.634 -13.381 1.00 90.75 298 VAL A N 1
ATOM 2355 C CA . VAL A 1 298 ? 8.412 4.356 -12.770 1.00 90.75 298 VAL A CA 1
ATOM 2356 C C . VAL A 1 298 ? 7.700 4.169 -11.441 1.00 90.75 298 VAL A C 1
ATOM 2358 O O . VAL A 1 298 ? 7.142 3.100 -11.241 1.00 90.75 298 VAL A O 1
ATOM 2361 N N . SER A 1 299 ? 7.612 5.200 -10.600 1.00 90.38 299 SER A N 1
ATOM 2362 C CA . SER A 1 299 ? 6.872 5.129 -9.335 1.00 90.38 299 SER A CA 1
ATOM 2363 C C . SER A 1 299 ? 5.402 4.767 -9.508 1.00 90.38 299 SER A C 1
ATOM 2365 O O . SER A 1 299 ? 4.866 4.012 -8.704 1.00 90.38 299 SER A O 1
ATOM 2367 N N . PHE A 1 300 ? 4.737 5.250 -10.562 1.00 87.12 300 PHE A N 1
ATOM 2368 C CA . PHE A 1 300 ? 3.361 4.831 -10.847 1.00 87.12 300 PHE A CA 1
ATOM 2369 C C . PHE A 1 300 ? 3.276 3.350 -11.221 1.00 87.12 300 PHE A C 1
ATOM 2371 O O . PHE A 1 300 ? 2.372 2.659 -10.768 1.00 87.12 300 PHE A O 1
ATOM 2378 N N . VAL A 1 301 ? 4.203 2.849 -12.041 1.00 85.19 301 VAL A N 1
ATOM 2379 C CA . VAL A 1 301 ? 4.247 1.424 -12.412 1.00 85.19 301 VAL A CA 1
ATOM 2380 C C . VAL A 1 301 ? 4.585 0.555 -11.200 1.00 85.19 301 VAL A C 1
ATOM 2382 O O . VAL A 1 301 ? 3.996 -0.507 -11.013 1.00 85.19 301 VAL A O 1
ATOM 2385 N N . GLU A 1 302 ? 5.507 1.021 -10.369 1.00 86.25 302 GLU A N 1
ATOM 2386 C CA . GLU A 1 302 ? 5.949 0.358 -9.152 1.00 86.25 302 GLU A CA 1
ATOM 2387 C C . GLU A 1 302 ? 4.824 0.245 -8.128 1.00 86.25 302 GLU A C 1
ATOM 2389 O O . GLU A 1 302 ? 4.535 -0.859 -7.678 1.00 86.25 302 GLU A O 1
ATOM 2394 N N . PHE A 1 303 ? 4.100 1.336 -7.865 1.00 81.44 303 PHE A N 1
ATOM 2395 C CA . PHE A 1 303 ? 2.924 1.333 -6.995 1.00 81.44 303 PHE A CA 1
ATOM 2396 C C . PHE A 1 303 ? 1.882 0.290 -7.430 1.00 81.44 303 PHE A C 1
ATOM 2398 O O . PHE A 1 303 ? 1.273 -0.371 -6.596 1.00 81.44 303 PHE A O 1
ATOM 2405 N N . MET A 1 304 ? 1.718 0.058 -8.733 1.00 77.62 304 MET A N 1
ATOM 2406 C CA . MET A 1 304 ? 0.807 -0.976 -9.241 1.00 77.62 304 MET A CA 1
ATOM 2407 C C . MET A 1 304 ? 1.315 -2.411 -9.020 1.00 77.62 304 MET A C 1
ATOM 2409 O O . MET A 1 304 ? 0.515 -3.344 -9.049 1.00 77.62 304 MET A O 1
ATOM 2413 N N . CYS A 1 305 ? 2.624 -2.601 -8.823 1.00 77.00 305 CYS A N 1
ATOM 2414 C CA . CYS A 1 305 ? 3.255 -3.908 -8.624 1.00 77.00 305 CYS A CA 1
ATOM 2415 C C . CYS A 1 305 ? 3.500 -4.240 -7.142 1.00 77.00 305 CYS A C 1
ATOM 2417 O O . CYS A 1 305 ? 3.377 -5.401 -6.764 1.00 77.00 305 CYS A O 1
ATOM 2419 N N . THR A 1 306 ? 3.849 -3.252 -6.311 1.00 7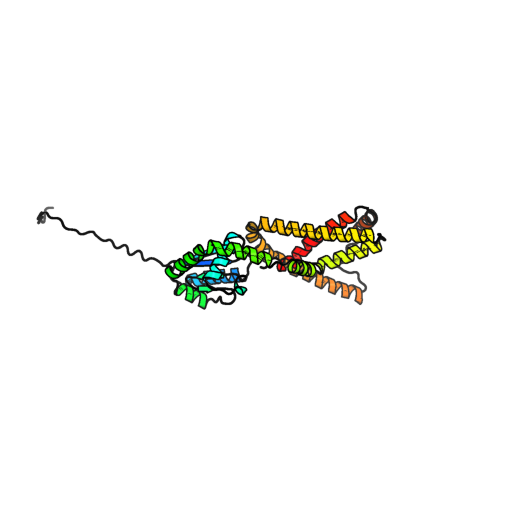6.44 306 THR A N 1
ATOM 2420 C CA . THR A 1 306 ? 4.208 -3.435 -4.889 1.00 76.44 306 THR A CA 1
ATOM 2421 C C . THR A 1 306 ? 3.328 -2.651 -3.917 1.00 76.44 306 THR A C 1
ATOM 2423 O O . THR A 1 306 ? 3.426 -2.865 -2.711 1.00 76.44 306 THR A O 1
ATOM 2426 N N . GLY A 1 307 ? 2.400 -1.819 -4.405 1.00 72.38 307 GLY A N 1
ATOM 2427 C CA . GLY A 1 307 ? 1.483 -1.022 -3.577 1.00 72.38 307 GLY A CA 1
ATOM 2428 C C . GLY A 1 307 ? 0.620 -1.836 -2.611 1.00 72.38 307 GLY A C 1
ATOM 2429 O O . GLY A 1 307 ? 0.240 -1.323 -1.566 1.00 72.38 307 GLY A O 1
ATOM 2430 N N . GLN A 1 308 ? 0.375 -3.117 -2.906 1.00 63.94 308 GLN A N 1
ATOM 2431 C CA . GLN A 1 308 ? -0.326 -4.053 -2.014 1.00 63.94 308 GLN A CA 1
ATOM 2432 C C . GLN A 1 308 ? 0.393 -4.281 -0.683 1.00 63.94 308 GLN A C 1
ATOM 2434 O O . GLN A 1 308 ? -0.254 -4.456 0.339 1.00 63.94 308 GLN A O 1
ATOM 2439 N N . VAL A 1 309 ? 1.728 -4.272 -0.677 1.00 65.62 309 VAL A N 1
ATOM 2440 C CA . VAL A 1 309 ? 2.502 -4.459 0.561 1.00 65.62 309 VAL A CA 1
ATOM 2441 C C . VAL A 1 309 ? 2.320 -3.254 1.490 1.00 65.62 309 VAL A C 1
ATOM 2443 O O . VAL A 1 309 ? 2.395 -3.390 2.707 1.00 65.62 309 VAL A O 1
ATOM 2446 N N . TYR A 1 310 ? 2.052 -2.078 0.915 1.00 61.88 310 TYR A N 1
ATOM 2447 C CA . TYR A 1 310 ? 1.873 -0.821 1.642 1.00 61.88 310 TYR A CA 1
ATOM 2448 C C . TYR A 1 310 ? 0.417 -0.525 2.009 1.00 61.88 310 TYR A C 1
ATOM 2450 O O . TYR A 1 310 ? 0.168 0.250 2.930 1.00 61.88 310 TYR A O 1
ATOM 2458 N N . LEU A 1 311 ? -0.536 -1.133 1.302 1.00 56.31 311 LEU A N 1
ATOM 2459 C CA . LEU A 1 311 ? -1.963 -1.078 1.593 1.00 56.31 311 LEU A CA 1
ATOM 2460 C C . LEU A 1 311 ? -2.406 -2.470 2.033 1.00 56.31 311 LEU A C 1
ATOM 2462 O O . LEU A 1 311 ? -2.876 -3.225 1.176 1.00 56.31 311 LEU A O 1
ATOM 2466 N N . PRO A 1 312 ? -2.221 -2.827 3.322 1.00 43.47 312 PRO A N 1
ATOM 2467 C CA . PRO A 1 312 ? -2.689 -4.108 3.820 1.00 43.47 312 PRO A CA 1
ATOM 2468 C C . PRO A 1 312 ? -4.185 -4.199 3.524 1.00 43.47 312 PRO A C 1
ATOM 2470 O O . PRO A 1 312 ? -4.967 -3.335 3.925 1.00 43.47 312 PRO A O 1
ATOM 2473 N N . THR A 1 313 ? -4.522 -5.181 2.694 1.00 41.66 313 THR A N 1
ATOM 2474 C CA . THR A 1 313 ? -5.893 -5.533 2.351 1.00 41.66 313 THR A CA 1
ATOM 2475 C C . THR A 1 313 ? -6.507 -6.229 3.529 1.00 41.66 313 THR A C 1
ATOM 2477 O O . THR A 1 313 ? -6.010 -7.328 3.859 1.00 41.66 313 THR A O 1
#

Secondary structure (DSSP, 8-state):
-------------------------------EEEEEEEE-TT-HHHHHHHHHHHHHTTT-SSEEEEEEEETTSHHHHHHHHHHHHHTT--GGGTT-S-EEEETTEEE-TTT--HHHHHHHHHT--HHHHHHHHHHHHTTHHHHHHHHHHHHHTS-HHHHHHHHHHHHT-HHHHHHHHHHHHHHHHTT--HHHHHHHHHHHHHHHHHHHHHHHHHHHHHHHHHHHHHHHIIIIIHHHHHHHHHHHHHHHHHHHHHHHHH----SSSPPHHHHHHHHHHHHHHTT-TTHHHHHHHHHHHHHHHHHHHHHHHHS--

Organism: NCBI:txid1236046

Nearest PDB structures (foldseek):
  3hxs-assembly1_A  TM=6.288E-01  e=2.108E-01  Bacteroides fragilis
  3hyp-assembly1_A  TM=6.331E-01  e=3.039E-01  Bacteroides fragilis
  3dvw-assembly1_A  TM=4.783E-01  e=1.459E+00  Neisseria meningitidis MC58
  3hz8-assembly1_A  TM=5.098E-01  e=1.707E+00  Neisseria meningitidis MC58
  3a3t-assembly3_C  TM=3.227E-01  e=3.746E-01  Neisseria meningitidis serogroup B

Foldseek 3Di:
DDDDDDDDDDDDDDDDDDDPPPPPPPPPPQDEWEKEKEDALLDPLSVVVVVLVVVLCVVDPGHYDYHYQYPLDVVSLLLLVLLCVLLPHDPVQSPFDTWMDTQNDIDGSVRDDSVVVNVSSNVGDPVSVVVSVVSSVVCVPPSVVVVVVVVVVCPPVVVVVVVVVLCPPPLNVVVLVVLLVLLVVLPHDPVLNVLLSVLLVVLQVVLVVCCVVVCNVCSVVVSVVSVCCVPPVVVVVVVVVVVVVVLVVVQVCCVVPVVDHRPPDPDPVVVVVVVVCCVVCSPPPCSSVVSSVVSNVSNVVSCSVCVCVVVPD

Radius of gyration: 34.21 Å; Cα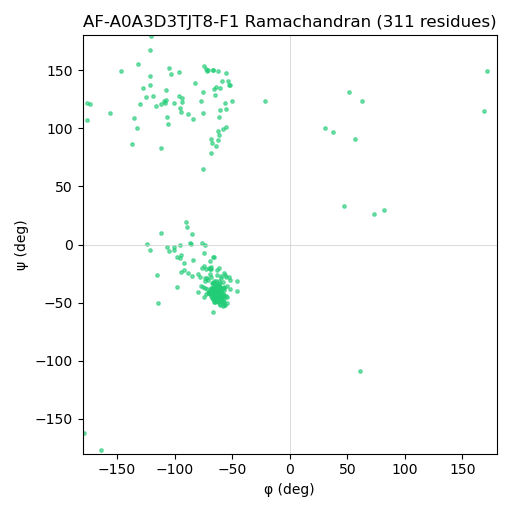 contacts (8 Å, |Δi|>4): 241; chains: 1; bounding box: 128×42×82 Å

Solvent-accessible surface area (backbone atoms only — not comparable to full-atom values): 17990 Å² total; per-residue (Å²): 135,84,87,89,79,91,87,90,80,90,78,90,73,94,75,94,77,89,78,81,82,78,76,76,78,77,70,76,75,73,54,66,48,60,32,46,35,37,31,50,86,62,24,62,63,29,52,52,50,51,53,49,52,62,58,50,50,76,79,46,94,46,51,74,45,76,50,76,40,51,53,79,38,72,69,39,45,55,49,49,53,38,48,38,55,76,68,66,55,56,83,86,52,70,83,51,59,28,32,41,35,36,37,79,49,78,35,38,71,90,69,62,44,73,67,62,51,49,51,40,63,74,67,54,38,69,69,50,28,53,55,50,51,54,56,38,64,72,45,67,80,62,53,65,56,50,55,54,56,54,57,63,67,66,37,71,64,55,56,52,49,54,50,53,59,56,60,62,34,68,69,60,40,51,53,52,52,49,52,51,52,48,42,51,72,77,66,54,52,71,67,57,48,51,50,22,51,52,30,18,52,50,18,29,52,51,40,51,51,50,49,53,56,50,46,69,76,38,47,89,62,41,55,75,51,47,56,49,40,60,72,48,48,49,56,49,49,53,52,52,53,50,49,52,51,51,49,50,54,50,25,51,50,31,43,76,75,62,78,36,80,50,78,89,52,72,53,71,70,55,47,51,52,51,51,50,55,43,68,71,49,72,78,46,92,59,50,38,57,55,26,19,53,49,20,30,56,45,41,56,56,41,45,76,74,53,37,60,80,77,49,81,81